Protein 9CDZ (pdb70)

GO terms:
  GO:0005515 protein binding (F, IPI)
  GO:0061630 ubiquitin protein ligase activity (F, IDA)
  GO:0043161 proteasome-mediated ubiquitin-dependent protein catabolic process (P, IDA)
  GO:1901797 negative regulation of signal transduction by p53 class mediator (P, IDA)
  GO:0061630 ubiquitin protein ligase activity (F, TAS)
  GO:0043161 proteasome-mediated ubiquitin-dependent protein catabolic process (P, TAS)
  GO:1901797 negative regulation of signal transduction by p53 class mediator (P, TAS)
  GO:0000209 protein polyubiquitination (P, TAS)
  GO:0006511 ubiquitin-dependent protein catabolic process (P, IGI)
  GO:0051865 protein autoubiquitination (P, IMP)
  GO:0006511 ubiquitin-dependent protein catabolic process (P, IMP)
  GO:0008097 5S rRNA binding (F, IDA)
  GO:0005634 nucleus (C, IDA)
  GO:0005730 nucleolus (C, IDA)
  GO:0005737 cytoplasm (C, IDA)
  GO:0016874 ligase activity (F, IDA)
  GO:0043021 ribonucleoprotein complex binding (F, IDA)
  GO:0016567 protein ubiquitination (P, IDA)
  GO:0006511 ubiquitin-dependent protein catabolic process (P, IDA)
  GO:0006915 apoptotic process (P, IDA)

Secondary structure (DSSP, 8-state):
---HHHHT-EE---HHHHHHHHHTT---SSEEHHHHHHHHHHHHHHHT-B-SSSTTEEE-TTSHHHHHHTSSEEETT-HHHHHHHHHTT--B--/-TTT----SSHHHHH-/---HHHHT-EEEE-HHHHHHHHHTS---S-EEHHHHHHHHHHHHHHTT-B-SSSTTEEE-TTSHHHHHHTSSEEETT-HHHHHHHHHTTEEE--/-TTT----SSHHHHH-

Foldseek 3Di:
DQDPVQQQFKKAFAVLLVVQLVVQPDDDRIDGPNSSVVSVVVSCVVVVQADPVQRQKGADLVHSVCVQQVHRIDGVVPPVSVVVSRVVRIGTDD/DVPPPFDDDDPVSVVD/DQDPVQQAFKKFFADLLVVQLVVQPDPDGIDGPVSSVVSVVVSQVVVVQADPPQRQKGADLPHSVCVQQVHRIDGVVPPVSVVVSRPVGIGGPD/DVVPPADDDDDVSNVD

B-factor: mean 48.5, std 14.46, range [21.37, 137.36]

Nearest PDB structures (foldseek):
  4umn-assembly1_B  TM=9.868E-01  e=1.501E-18  Homo sapiens
  4zgk-assembly1_A  TM=9.489E-01  e=2.474E-18  Homo sapiens
  5hmh-assembly3_A  TM=9.616E-01  e=2.658E-18  Homo sapiens
  8j81-assembly1_A  TM=9.845E-01  e=1.032E-17  Homo sapiens
  5wts-assembly1_B  TM=9.288E-01  e=2.658E-18  Homo sapiens

Radius of gyration: 17.86 Å; Cα contacts (8 Å, |Δi|>4): 347; chains: 4; bounding box: 38×36×48 Å

Organism: Homo sapiens (NCBI:txid9606)

Structure (mmCIF, N/CA/C/O backbone):
data_9CDZ
#
_entry.id   9CDZ
#
_cell.length_a   36.775
_cell.length_b   48.930
_cell.length_c   49.266
_cell.angle_alpha   90.000
_cell.angle_beta   111.643
_cell.angle_gamma   90.000
#
_symmetry.space_group_name_H-M   'P 1 21 1'
#
loop_
_entity.id
_entity.type
_entity.pdbx_description
1 polymer 'E3 ubiquitin-protein ligase Mdm2'
2 polymer Peptide
3 non-polymer 'SODIUM ION'
4 water water
#
loop_
_atom_site.group_PDB
_atom_site.id
_atom_site.type_symbol
_atom_site.label_atom_id
_atom_site.label_alt_id
_atom_site.label_comp_id
_atom_site.label_asym_id
_atom_site.label_entity_id
_atom_site.label_seq_id
_atom_site.pdbx_PDB_ins_code
_atom_site.Cartn_x
_atom_site.Cartn_y
_atom_site.Cartn_z
_atom_site.occupancy
_atom_site.B_iso_or_equiv
_atom_site.auth_seq_id
_atom_site.auth_comp_id
_atom_site.auth_asym_id
_atom_site.auth_atom_id
_atom_site.pdbx_PDB_model_num
ATOM 1 N N . GLN A 1 1 ? 6.27229 16.90504 -17.73655 1.000 57.89335 13 GLN A N 1
ATOM 2 C CA . GLN A 1 1 ? 7.16701 17.84822 -18.38249 1.000 55.77646 13 GLN A CA 1
ATOM 3 C C . GLN A 1 1 ? 6.42540 18.74566 -19.36625 1.000 53.62613 13 GLN A C 1
ATOM 4 O O . GLN A 1 1 ? 7.04248 19.51890 -20.09380 1.000 53.25240 13 GLN A O 1
ATOM 10 N N . ILE A 1 2 ? 5.10471 18.64321 -19.39171 1.000 43.82965 14 ILE A N 1
ATOM 11 C CA . ILE A 1 2 ? 4.32875 19.61209 -20.17319 1.000 44.64908 14 ILE A CA 1
ATOM 12 C C . ILE A 1 2 ? 4.33326 20.94493 -19.43646 1.000 45.17203 14 ILE A C 1
ATOM 13 O O . ILE A 1 2 ? 4.04341 20.97625 -18.22816 1.000 46.32945 14 ILE A O 1
ATOM 18 N N . PRO A 1 3 ? 4.66539 22.05693 -20.09452 1.000 42.46331 15 PRO A N 1
ATOM 19 C CA . PRO A 1 3 ? 4.62388 23.34746 -19.40755 1.000 43.55400 15 PRO A CA 1
ATOM 20 C C . PRO A 1 3 ? 3.22150 23.63760 -18.89970 1.000 45.31509 15 PRO A C 1
ATOM 21 O O . PRO A 1 3 ? 2.22422 23.20557 -19.48318 1.000 44.81768 15 PRO A O 1
ATOM 25 N N . ALA A 1 4 ? 3.16278 24.35567 -17.77715 1.000 56.69393 16 ALA A N 1
ATOM 26 C CA . ALA A 1 4 ? 1.88071 24.69880 -17.17498 1.000 58.91328 16 ALA A CA 1
ATOM 27 C C . ALA A 1 4 ? 0.96333 25.39101 -18.17550 1.000 59.44358 16 ALA A C 1
ATOM 28 O O . ALA A 1 4 ? -0.22131 25.05086 -18.28240 1.000 60.81137 16 ALA A O 1
ATOM 30 N N . SER A 1 5 ? 1.50085 26.34075 -18.94490 1.000 57.68789 17 SER A N 1
ATOM 31 C CA . SER A 1 5 ? 0.68816 27.04007 -19.93521 1.000 57.98910 17 SER A CA 1
ATOM 32 C C . SER A 1 5 ? 0.21386 26.13691 -21.07109 1.000 56.19016 17 SER A C 1
ATOM 33 O O . SER A 1 5 ? -0.50206 26.62811 -21.95004 1.000 57.31942 17 SER A O 1
ATOM 36 N N . GLU A 1 6 ? 0.58877 24.85555 -21.08578 1.000 51.05918 18 GLU A N 1
ATOM 37 C CA . GLU A 1 6 ? 0.13891 23.91369 -22.10350 1.000 50.64958 18 GLU A CA 1
ATOM 38 C C . GLU A 1 6 ? -0.61095 22.71761 -21.53872 1.000 51.39942 18 GLU A C 1
ATOM 39 O O . GLU A 1 6 ? -1.12007 21.90690 -22.32240 1.000 50.44845 18 GLU A O 1
ATOM 45 N N . GLN A 1 7 ? -0.67540 22.56420 -20.21309 1.000 56.71690 19 GLN A N 1
ATOM 46 C CA . GLN A 1 7 ? -1.30985 21.37945 -19.64253 1.000 56.86862 19 GLN A CA 1
ATOM 47 C C . GLN A 1 7 ? -2.81531 21.36842 -19.88482 1.000 56.53525 19 GLN A C 1
ATOM 48 O O . GLN A 1 7 ? -3.41645 20.29049 -19.96759 1.000 56.30570 19 GLN A O 1
ATOM 54 N N . GLU A 1 8 ? -3.43079 22.54079 -20.02151 0.847 53.55579 20 GLU A N 1
ATOM 55 C CA . GLU A 1 8 ? -4.86619 22.65817 -20.24448 0.847 55.97529 20 GLU A CA 1
ATOM 56 C C . GLU A 1 8 ? -5.23554 22.76173 -21.71569 0.847 54.83695 20 GLU A C 1
ATOM 57 O O . GLU A 1 8 ? -6.42720 22.76408 -22.03751 0.847 54.63596 20 GLU A O 1
ATOM 63 N N . THR A 1 9 ? -4.25021 22.84026 -22.60788 1.000 46.71185 21 THR A N 1
ATOM 64 C CA . THR A 1 9 ? -4.52174 22.91771 -24.03785 1.000 46.95114 21 THR A CA 1
ATOM 65 C C . THR A 1 9 ? -5.41593 21.76440 -24.48096 1.000 46.08712 21 THR A C 1
ATOM 66 O O . THR A 1 9 ? -5.16927 20.60647 -24.14296 1.000 44.77819 21 THR A O 1
ATOM 70 N N . LEU A 1 10 ? -6.47531 22.09279 -25.21763 1.000 44.06978 22 LEU A N 1
ATOM 71 C CA . LEU A 1 10 ? -7.39010 21.07576 -25.72321 1.000 43.97058 22 LEU A CA 1
ATOM 72 C C . LEU A 1 10 ? -6.78677 20.34799 -26.91762 1.000 43.47842 22 LEU A C 1
ATOM 73 O O . LEU A 1 10 ? -6.11749 20.94905 -27.76150 1.000 43.86397 22 LEU A O 1
ATOM 78 N N . VAL A 1 11 ? -7.03742 19.04524 -26.99650 1.000 42.17294 23 VAL A N 1
ATOM 79 C CA . VAL A 1 11 ? -6.55836 18.23558 -28.10855 1.000 41.86437 23 VAL A CA 1
ATOM 80 C C . VAL A 1 11 ? -7.66717 17.27993 -28.53013 1.000 41.95032 23 VAL A C 1
ATOM 81 O O . VAL A 1 11 ? -8.50028 16.86741 -27.71784 1.000 42.38128 23 VAL A O 1
ATOM 85 N N . ARG A 1 12 ? -7.65961 16.92084 -29.81420 1.000 50.69854 24 ARG A N 1
ATOM 86 C CA . ARG A 1 12 ? -8.63975 16.01422 -30.40601 1.000 51.50942 24 ARG A CA 1
ATOM 87 C C . ARG A 1 12 ? -7.96819 14.70691 -30.80560 1.000 50.79653 24 ARG A C 1
ATOM 88 O O . ARG A 1 12 ? -7.28472 14.65115 -31.84146 1.000 51.12463 24 ARG A O 1
ATOM 96 N N . PRO A 1 13 ? -8.13707 13.63375 -30.03945 1.000 44.07892 25 PRO A N 1
ATOM 97 C CA . PRO A 1 13 ? -7.49039 12.36626 -30.39229 1.000 43.98085 25 PRO A CA 1
ATOM 98 C C . PRO A 1 13 ? -8.02831 11.78285 -31.68764 1.000 44.51754 25 PRO A C 1
ATOM 99 O O . PRO A 1 13 ? -9.20820 11.92049 -32.02239 1.000 45.48012 25 PRO A O 1
ATOM 103 N N . LYS A 1 14 ? -7.14007 11.12287 -32.41958 1.000 40.51007 26 LYS A N 1
ATOM 104 C CA . LYS A 1 14 ? -7.53105 10.37168 -33.60280 1.000 41.86432 26 LYS A CA 1
ATOM 105 C C . LYS A 1 14 ? -8.16075 9.04105 -33.19515 1.000 41.35125 26 LYS A C 1
ATOM 106 O O . LYS A 1 14 ? -8.07700 8.64148 -32.03467 1.000 39.75939 26 LYS A O 1
ATOM 112 N N . PRO A 1 15 ? -8.84102 8.35050 -34.12707 1.000 43.25282 27 PRO A N 1
ATOM 113 C CA . PRO A 1 15 ? -9.62630 7.15908 -33.73326 1.000 44.16974 27 PRO A CA 1
ATOM 114 C C . PRO A 1 15 ? -8.89849 6.13612 -32.86975 1.000 41.47954 27 PRO A C 1
ATOM 115 O O . PRO A 1 15 ? -9.47185 5.66137 -31.87723 1.000 40.95724 27 PRO A O 1
ATOM 119 N N . LEU A 1 16 ? -7.66553 5.76561 -33.21895 1.000 48.23649 28 LEU A N 1
ATOM 120 C CA . LEU A 1 16 ? -7.02904 4.66006 -32.51477 1.000 47.58398 28 LEU A CA 1
ATOM 121 C C . LEU A 1 16 ? -6.71762 5.03580 -31.07166 1.000 46.15620 28 LEU A C 1
ATOM 122 O O . LEU A 1 16 ? -6.90068 4.22452 -30.15771 1.000 45.31947 28 LEU A O 1
ATOM 127 N N . LEU A 1 17 ? -6.26131 6.26454 -30.84777 1.000 36.95531 29 LEU A N 1
ATOM 128 C CA . LEU A 1 17 ? -6.03425 6.72344 -29.47709 1.000 35.70647 29 LEU A CA 1
ATOM 129 C C . LEU A 1 17 ? -7.35643 6.91253 -28.74219 1.000 36.01621 29 L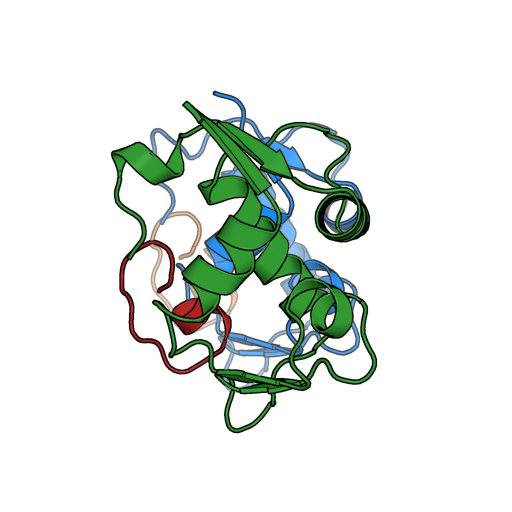EU A C 1
ATOM 130 O O . LEU A 1 17 ? -7.45714 6.62731 -27.54447 1.000 34.91558 29 LEU A O 1
ATOM 135 N N . LEU A 1 18 ? -8.38271 7.39421 -29.45371 1.000 46.38230 30 LEU A N 1
ATOM 136 C CA . LEU A 1 18 ? -9.71350 7.50253 -28.86847 1.000 46.24739 30 LEU A CA 1
ATOM 137 C C . LEU A 1 18 ? -10.21551 6.14963 -28.37536 1.000 46.46587 30 LEU A C 1
ATOM 138 O O . LEU A 1 18 ? -10.84089 6.06713 -27.31282 1.000 45.77033 30 LEU A O 1
ATOM 143 N N . LYS A 1 19 ? -9.96787 5.07753 -29.14033 1.000 43.95522 31 LYS A N 1
ATOM 144 C CA . LYS A 1 19 ? -10.35326 3.74450 -28.68439 1.000 44.25116 31 LYS A CA 1
ATOM 145 C C . LYS A 1 19 ? -9.64685 3.39669 -27.38515 1.000 42.45480 31 LYS A C 1
ATOM 146 O O . LYS A 1 19 ? -10.25587 2.83171 -26.46929 1.000 42.23059 31 LYS A O 1
ATOM 152 N N . LEU A 1 20 ? -8.36108 3.72756 -27.29523 1.000 44.53307 32 LEU A N 1
ATOM 153 C CA . LEU A 1 20 ? -7.57820 3.37888 -26.11593 1.000 43.66949 32 LEU A CA 1
ATOM 154 C C . LEU A 1 20 ? -8.07704 4.13329 -24.88891 1.000 43.04795 32 LEU A C 1
ATOM 155 O O . LEU A 1 20 ? -8.23935 3.55241 -23.80679 1.000 42.13798 32 LEU A O 1
ATOM 160 N N . LEU A 1 21 ? -8.30155 5.43896 -25.03448 1.000 45.71755 33 LEU A N 1
ATOM 161 C CA . LEU A 1 21 ? -8.80042 6.22770 -23.91594 1.000 46.32752 33 LEU A CA 1
ATOM 162 C C . LEU A 1 21 ? -10.13785 5.69129 -23.41728 1.000 46.18884 33 LEU A C 1
ATOM 163 O O . LEU A 1 21 ? -10.37936 5.63570 -22.20622 1.000 46.60608 33 LEU A O 1
ATOM 168 N N . LYS A 1 22 ? -11.01391 5.26935 -24.33408 1.000 55.21698 34 LYS A N 1
ATOM 169 C CA . LYS A 1 22 ? -12.31747 4.76045 -23.91943 1.000 57.22064 34 LYS A CA 1
ATOM 170 C C . LYS A 1 22 ? -12.19517 3.48305 -23.09865 1.000 55.52197 34 LYS A C 1
ATOM 171 O O . LYS A 1 22 ? -12.99455 3.25822 -22.18374 1.000 56.80709 34 LYS A O 1
ATOM 177 N N . SER A 1 23 ? -11.20641 2.63718 -23.40016 1.000 48.00410 35 SER A N 1
ATOM 178 C CA . SER A 1 23 ? -11.10027 1.35005 -22.71909 1.000 48.70928 35 SER A CA 1
ATOM 179 C C . SER A 1 23 ? -10.81453 1.49640 -21.23167 1.000 48.48891 35 SER A C 1
ATOM 180 O O . SER A 1 23 ? -11.06632 0.55512 -20.47234 1.000 49.32257 35 SER A O 1
ATOM 183 N N . VAL A 1 24 ? -10.28612 2.63571 -20.79859 1.000 51.83238 36 VAL A N 1
ATOM 184 C CA . VAL A 1 24 ? -10.06759 2.87930 -19.38164 1.000 52.06942 36 VAL A CA 1
ATOM 185 C C . VAL A 1 24 ? -11.12253 3.82295 -18.80647 1.000 53.71316 36 VAL A C 1
ATOM 186 O O . VAL A 1 24 ? -10.88175 4.47141 -17.79351 1.000 54.48052 36 VAL A O 1
ATOM 190 N N . GLY A 1 25 ? -12.28928 3.90895 -19.43782 1.000 54.13213 37 GLY A N 1
ATOM 191 C CA . GLY A 1 25 ? -13.40904 4.60690 -18.84821 1.000 57.17988 37 GLY A CA 1
ATOM 192 C C . GLY A 1 25 ? -13.58785 6.05079 -19.25948 1.000 56.99301 37 GLY A C 1
ATOM 193 O O . GLY A 1 25 ? -14.50617 6.70312 -18.75176 1.000 58.79984 37 GLY A O 1
ATOM 194 N N . ALA A 1 26 ? -12.74733 6.57883 -20.14602 1.000 64.06021 38 ALA A N 1
ATOM 195 C CA . ALA A 1 26 ? -12.96522 7.92908 -20.64564 1.000 65.36113 38 ALA A CA 1
ATOM 196 C C . ALA A 1 26 ? -14.22652 7.97290 -21.50096 1.000 68.30624 38 ALA A C 1
ATOM 197 O O . ALA A 1 26 ? -14.62014 6.97718 -22.11438 1.000 69.43976 38 ALA A O 1
ATOM 199 N N . GLN A 1 27 ? -14.87673 9.14099 -21.52655 0.905 84.27981 39 GLN A N 1
ATOM 200 C CA . GLN A 1 27 ? -16.11876 9.30182 -22.27419 0.905 88.52042 39 GLN A CA 1
ATOM 201 C C . GLN A 1 27 ? -16.14133 10.56104 -23.13493 0.905 87.63582 39 GLN A C 1
ATOM 202 O O . GLN A 1 27 ? -17.19133 10.89046 -23.69988 0.905 91.81926 39 GLN A O 1
ATOM 208 N N . LYS A 1 28 ? -15.01874 11.25619 -23.27280 1.000 73.59988 40 LYS A N 1
ATOM 209 C CA . LYS A 1 28 ? -14.97000 12.53135 -23.97110 1.000 73.53328 40 LYS A CA 1
ATOM 210 C C . LYS A 1 28 ? -14.43292 12.35959 -25.38855 1.000 71.40802 40 LYS A C 1
ATOM 211 O O . LYS A 1 28 ? -13.68134 11.42439 -25.68212 1.000 69.38688 40 LYS A O 1
ATOM 217 N N . ASP A 1 29 ? -14.84251 13.27601 -26.26950 1.000 62.33088 41 ASP A N 1
ATOM 218 C CA . ASP A 1 29 ? -14.22034 13.44474 -27.57648 1.000 61.80806 41 ASP A CA 1
ATOM 219 C C . ASP A 1 29 ? -13.03570 14.39760 -27.51945 1.000 60.12074 41 ASP A C 1
ATOM 220 O O . ASP A 1 29 ? -12.09206 14.26283 -28.31069 1.000 58.45149 41 ASP A O 1
ATOM 225 N N . THR A 1 30 ? -13.07455 15.34980 -26.59082 1.000 60.12864 42 THR A N 1
ATOM 226 C CA . THR A 1 30 ? -12.03983 16.35774 -26.42028 1.000 60.23676 42 THR A CA 1
ATOM 227 C C . THR A 1 30 ? -11.39390 16.20326 -25.04986 1.000 59.15245 42 THR A C 1
ATOM 228 O O . THR A 1 30 ? -12.07817 15.95946 -24.04942 1.000 59.81970 42 THR A O 1
ATOM 232 N N . TYR A 1 31 ? -10.07235 16.34254 -25.00632 1.000 51.07488 43 TYR A N 1
ATOM 233 C CA . TYR A 1 31 ? -9.32458 16.18016 -23.77424 1.000 50.12140 43 TYR A CA 1
ATOM 234 C C . TYR A 1 31 ? -8.30468 17.29804 -23.65919 1.000 50.02558 43 TYR A C 1
ATOM 235 O O . TYR A 1 31 ? -7.94341 17.94160 -24.64893 1.000 50.34009 43 TYR A O 1
ATOM 244 N N . THR A 1 32 ? -7.84806 17.52137 -22.43251 1.000 44.87210 44 THR A N 1
ATOM 245 C CA . THR A 1 32 ? -6.64138 18.29950 -22.21772 1.000 44.93311 44 THR A CA 1
ATOM 246 C C . THR A 1 32 ? -5.42712 17.38999 -22.35917 1.000 44.27740 44 THR A C 1
ATOM 247 O O . THR A 1 32 ? -5.50363 16.17027 -22.18684 1.000 42.27127 44 THR A O 1
ATOM 251 N N . MET A 1 33 ? -4.29390 18.00557 -22.68439 1.000 45.63035 45 MET A N 1
ATOM 252 C CA . MET A 1 33 ? -3.06633 17.24515 -22.84697 1.000 43.69135 45 MET A CA 1
ATOM 253 C C . MET A 1 33 ? -2.75613 16.43566 -21.59499 1.000 43.65091 45 MET A C 1
ATOM 254 O O . MET A 1 33 ? -2.29122 15.29194 -21.67687 1.000 42.49903 45 MET A O 1
ATOM 259 N N . LYS A 1 34 ? -3.04998 17.00031 -20.42517 1.000 41.31809 46 LYS A N 1
ATOM 260 C CA . LYS A 1 34 ? -2.76575 16.31398 -19.16765 1.000 42.04910 46 LYS A CA 1
ATOM 261 C C . LYS A 1 34 ? -3.66679 15.09490 -18.98218 1.000 39.97067 46 LYS A C 1
ATOM 262 O O . LYS A 1 34 ? -3.22681 14.05412 -18.47748 1.000 38.69707 46 LYS A O 1
ATOM 268 N N . GLU A 1 35 ? -4.93451 15.20867 -19.38244 1.000 44.68501 47 GLU A N 1
ATOM 269 C CA . GLU A 1 35 ? -5.83666 14.06979 -19.28329 1.000 44.36346 47 GLU A CA 1
ATOM 270 C C . GLU A 1 35 ? -5.40409 12.93827 -20.20799 1.000 42.00927 47 GLU A C 1
ATOM 271 O O . GLU A 1 35 ? -5.43735 11.76629 -19.81842 1.000 41.12046 47 GLU A O 1
ATOM 277 N N . VAL A 1 36 ? -4.98433 13.26836 -21.43400 1.000 32.59714 48 VAL A N 1
ATOM 278 C CA . VAL A 1 36 ? -4.49567 12.23292 -22.34643 1.000 31.67717 48 VAL A CA 1
ATOM 279 C C . VAL A 1 36 ? -3.34201 11.46434 -21.71132 1.000 29.94793 48 VAL A C 1
ATOM 280 O O . VAL A 1 36 ? -3.28703 10.23052 -21.76790 1.000 28.56283 48 VAL A O 1
ATOM 284 N N . LEU A 1 37 ? -2.43490 12.18068 -21.05194 1.000 33.53382 49 LEU A N 1
ATOM 285 C CA . LEU A 1 37 ? -1.29436 11.52056 -20.44602 1.000 32.23604 49 LEU A CA 1
ATOM 286 C C . LEU A 1 37 ? -1.71596 10.64120 -19.28237 1.000 30.78620 49 LEU A C 1
ATOM 287 O O . LEU A 1 37 ? -1.21227 9.52027 -19.14278 1.000 30.11833 49 LEU A O 1
ATOM 292 N N . PHE A 1 38 ? -2.63243 11.11669 -18.43643 1.000 39.03960 50 PHE A N 1
ATOM 293 C CA . PHE A 1 38 ? -3.05061 10.29448 -17.30656 1.000 39.16169 50 PHE A CA 1
ATOM 294 C C . PHE A 1 38 ? -3.68561 8.99126 -17.77274 1.000 38.04769 50 PHE A C 1
ATOM 295 O O . PHE A 1 38 ? -3.34467 7.91101 -17.27726 1.000 37.77526 50 PHE A O 1
ATOM 303 N N . TYR A 1 39 ? -4.63346 9.07870 -18.71146 1.000 38.21746 51 TYR A N 1
ATOM 304 C CA . TYR A 1 39 ? -5.35236 7.88925 -19.15486 1.000 38.02327 51 TYR A CA 1
ATOM 305 C C . TYR A 1 39 ? -4.42376 6.89570 -19.84114 1.000 36.81294 51 TYR A C 1
ATOM 306 O O . TYR A 1 39 ? -4.60796 5.68190 -19.70808 1.000 36.69632 51 TYR A O 1
ATOM 315 N N . LEU A 1 40 ? -3.44727 7.38880 -20.60876 1.000 30.85326 52 LEU A N 1
ATOM 316 C CA . LEU A 1 40 ? -2.43762 6.50215 -21.17710 1.000 30.56815 52 LEU A CA 1
ATOM 317 C C . LEU A 1 40 ? -1.68579 5.76412 -20.07392 1.000 29.51002 52 LEU A C 1
ATOM 318 O O . LEU A 1 40 ? -1.46421 4.55207 -20.16199 1.000 29.53886 52 LEU A O 1
ATOM 323 N N . GLY A 1 41 ? -1.31939 6.48129 -19.01346 1.000 31.98738 53 GLY A N 1
ATOM 324 C CA . GLY A 1 41 ? -0.66560 5.83961 -17.88356 1.000 31.89372 53 GLY A CA 1
ATOM 325 C C . GLY A 1 41 ? -1.54668 4.81551 -17.19399 1.000 33.27066 53 GLY A C 1
ATOM 326 O O . GLY A 1 41 ? -1.07888 3.73898 -16.81951 1.000 32.21988 53 GLY A O 1
ATOM 327 N N . GLN A 1 42 ? -2.83873 5.13091 -17.01852 1.000 40.62638 54 GLN A N 1
ATOM 328 C CA . GLN A 1 42 ? -3.73019 4.16345 -16.38684 1.000 42.35392 54 GLN A CA 1
ATOM 329 C C . GLN A 1 42 ? -3.92954 2.93791 -17.27729 1.000 41.71097 54 GLN A C 1
ATOM 330 O O . GLN A 1 42 ? -4.01594 1.81552 -16.77601 1.000 41.54648 54 GLN A O 1
ATOM 336 N N . TYR A 1 43 ? -3.96654 3.12515 -18.60215 1.000 35.83641 55 TYR A N 1
ATOM 337 C CA . TYR A 1 43 ? -4.07782 1.98461 -19.51046 1.000 36.33423 55 TYR A CA 1
ATOM 338 C C . TYR A 1 43 ? -2.87087 1.06027 -19.36425 1.000 35.82434 55 TYR A C 1
ATOM 339 O O . TYR A 1 43 ? -3.01470 -0.16867 -19.26047 1.000 35.78721 55 TYR A O 1
ATOM 348 N N . ILE A 1 44 ? -1.66942 1.63850 -19.33759 1.000 29.22818 56 ILE A N 1
ATOM 349 C CA . ILE A 1 44 ? -0.46988 0.83617 -19.12806 1.000 29.00965 56 ILE A CA 1
ATOM 350 C C . ILE A 1 44 ? -0.53421 0.14472 -17.76956 1.000 29.06241 56 ILE A C 1
ATOM 351 O O . ILE A 1 44 ? -0.26523 -1.05691 -17.65468 1.000 29.87958 56 ILE A O 1
ATOM 356 N N . MET A 1 45 ? -0.95648 0.87301 -16.73388 1.000 48.21159 57 MET A N 1
ATOM 357 C CA . MET A 1 45 ? -1.00184 0.28232 -15.40139 1.000 49.41969 57 MET A CA 1
ATOM 358 C C . MET A 1 45 ? -2.08709 -0.77751 -15.29317 1.000 51.23980 57 MET A C 1
ATOM 359 O O . MET A 1 45 ? -1.87823 -1.81595 -14.65898 1.000 51.24817 57 MET A O 1
ATOM 364 N N . THR A 1 46 ? -3.25314 -0.54549 -15.89962 1.000 40.61142 58 THR A N 1
ATOM 365 C CA . THR A 1 46 ? -4.31514 -1.53338 -15.76783 1.000 41.54082 58 THR A CA 1
ATOM 366 C C . THR A 1 46 ? -4.00454 -2.80009 -16.56357 1.000 40.95831 58 THR A C 1
ATOM 367 O O . THR A 1 46 ? -4.37467 -3.89963 -16.13965 1.000 41.84559 58 THR A O 1
ATOM 371 N N . LYS A 1 47 ? -3.30495 -2.68018 -17.69177 1.000 38.82794 59 LYS A N 1
ATOM 372 C CA . LYS A 1 47 ? -2.92069 -3.84751 -18.48043 1.000 39.02860 59 LYS A CA 1
ATOM 373 C C . LYS A 1 47 ? -1.59179 -4.46085 -18.04905 1.000 40.08282 59 LYS A C 1
ATOM 374 O O . LYS A 1 47 ? -1.22471 -5.52598 -18.56247 1.000 40.35795 59 LYS A O 1
ATOM 380 N N . ARG A 1 48 ? -0.87133 -3.82259 -17.12520 1.000 52.10892 60 ARG A N 1
ATOM 381 C CA . ARG A 1 48 ? 0.38361 -4.35688 -16.59279 1.000 53.25884 60 ARG A CA 1
ATOM 382 C C . ARG A 1 48 ? 1.41575 -4.55540 -17.70234 1.000 52.64574 60 ARG A C 1
ATOM 383 O O . ARG A 1 48 ? 2.07592 -5.59289 -17.78950 1.000 53.87342 60 ARG A O 1
ATOM 391 N N . LEU A 1 49 ? 1.54891 -3.54412 -18.56594 1.000 34.92825 61 LEU A N 1
ATOM 392 C CA . LEU A 1 49 ? 2.46101 -3.65964 -19.69406 1.000 35.27722 61 LEU A CA 1
ATOM 393 C C . LEU A 1 49 ? 3.90216 -3.32938 -19.33577 1.000 35.30845 61 LEU A C 1
ATOM 394 O O . LEU A 1 49 ? 4.78900 -3.59094 -20.15062 1.000 37.62224 61 LEU A O 1
ATOM 399 N N . TYR A 1 50 ? 4.16429 -2.75376 -18.16328 1.000 36.53452 62 TYR A N 1
ATOM 400 C CA . TYR A 1 50 ? 5.52327 -2.37795 -17.80277 1.000 36.64933 62 TYR A CA 1
ATOM 401 C C . TYR A 1 50 ? 6.23988 -3.56638 -17.16844 1.000 38.18836 62 TYR A C 1
ATOM 402 O O . TYR A 1 50 ? 5.61152 -4.46021 -16.59491 1.000 38.03814 62 TYR A O 1
ATOM 411 N N . ASP A 1 51 ? 7.56628 -3.57947 -17.30527 1.000 36.65589 63 ASP A N 1
ATOM 412 C CA . ASP A 1 51 ? 8.37929 -4.66233 -16.75981 1.000 38.11139 63 ASP A CA 1
ATOM 413 C C . ASP A 1 51 ? 8.46785 -4.51858 -15.24427 1.000 38.06995 63 ASP A C 1
ATOM 414 O O . ASP A 1 51 ? 8.71382 -3.42533 -14.72837 1.000 38.84569 63 ASP A O 1
ATOM 419 N N . ALA A 1 52 ? 8.25470 -5.62712 -14.53319 1.000 41.18966 64 ALA A N 1
ATOM 420 C CA . ALA A 1 52 ? 8.16573 -5.58175 -13.07579 1.000 42.38359 64 ALA A CA 1
ATOM 421 C C . ALA A 1 52 ? 9.50317 -5.23205 -12.43040 1.000 42.08534 64 ALA A C 1
ATOM 422 O O . ALA A 1 52 ? 9.53051 -4.54584 -11.40468 1.000 42.53591 64 ALA A O 1
ATOM 424 N N . ALA A 1 53 ? 10.61542 -5.66851 -13.02016 1.000 39.98393 65 ALA A N 1
ATOM 425 C CA . ALA A 1 53 ? 11.92460 -5.37010 -12.44129 1.000 41.14742 65 ALA A CA 1
ATOM 426 C C . ALA A 1 53 ? 12.43049 -4.00463 -12.88440 1.000 40.63779 65 ALA A C 1
ATOM 427 O O . ALA A 1 53 ? 12.89166 -3.20528 -12.06498 1.000 40.70276 65 ALA A O 1
ATOM 429 N N . GLN A 1 54 ? 12.31812 -3.70758 -14.17406 1.000 39.03830 66 GLN A N 1
ATOM 430 C CA . GLN A 1 54 ? 12.79049 -2.45785 -14.75014 1.000 38.77873 66 GLN A CA 1
ATOM 431 C C . GLN A 1 54 ? 11.54837 -1.72246 -15.25065 1.000 37.92893 66 GLN A C 1
ATOM 432 O O . GLN A 1 54 ? 11.14156 -1.88123 -16.40217 1.000 37.04662 66 GLN A O 1
ATOM 438 N N . GLN A 1 55 ? 10.94414 -0.92049 -14.37134 1.000 38.70524 67 GLN A N 1
ATOM 439 C CA . GLN A 1 55 ? 9.59045 -0.42671 -14.59202 1.000 38.20868 67 GLN A CA 1
ATOM 440 C C . GLN A 1 55 ? 9.51841 0.74013 -15.56655 1.000 36.29547 67 GLN A C 1
ATOM 441 O O . GLN A 1 55 ? 8.41481 1.23754 -15.81451 1.000 35.27063 67 GLN A O 1
ATOM 447 N N . HIS A 1 56 ? 10.64596 1.18337 -16.12036 1.000 30.83626 68 HIS A N 1
ATOM 448 C CA . HIS A 1 56 ? 10.59736 2.15077 -17.21158 1.000 30.42077 68 HIS A CA 1
ATOM 449 C C . HIS A 1 56 ? 10.39319 1.48581 -18.56569 1.000 31.36167 68 HIS A C 1
ATOM 450 O O . HIS A 1 56 ? 10.07592 2.17914 -19.53427 1.000 31.08154 68 HIS A O 1
ATOM 457 N N . ILE A 1 57 ? 10.54974 0.17327 -18.65511 1.000 30.82759 69 ILE A N 1
ATOM 458 C CA . ILE 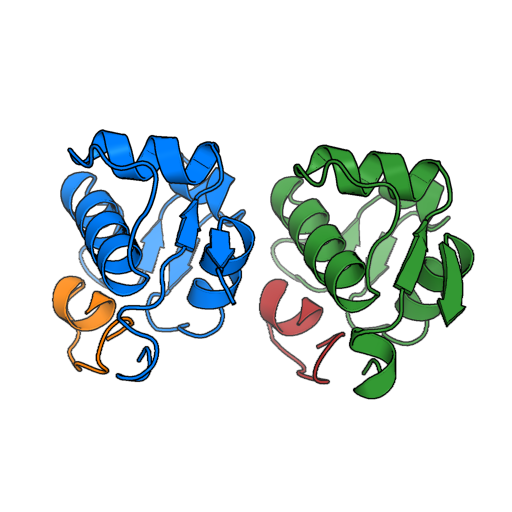A 1 57 ? 10.35092 -0.55440 -19.90460 1.000 32.18434 69 ILE A CA 1
ATOM 459 C C . ILE A 1 57 ? 8.87830 -0.92807 -20.03458 1.000 30.28571 69 ILE A C 1
ATOM 460 O O . ILE A 1 57 ? 8.30821 -1.53640 -19.12618 1.000 29.94733 69 ILE A O 1
ATOM 465 N N . VAL A 1 58 ? 8.25927 -0.57045 -21.16707 1.000 27.14466 70 VAL A N 1
ATOM 466 C CA . VAL A 1 58 ? 6.87350 -0.92753 -21.47261 1.000 26.52146 70 VAL A CA 1
ATOM 467 C C . VAL A 1 58 ? 6.89207 -1.82423 -22.70242 1.000 26.84633 70 VAL A C 1
ATOM 468 O O . VAL A 1 58 ? 7.47758 -1.45286 -23.72257 1.000 28.48929 70 VAL A O 1
ATOM 472 N N . TYR A 1 59 ? 6.29544 -3.01113 -22.58726 1.000 34.89721 71 TYR A N 1
ATOM 473 C CA . TYR A 1 59 ? 6.18642 -3.95579 -23.69004 1.000 36.26062 71 TYR A CA 1
ATOM 474 C C . TYR A 1 59 ? 4.80645 -3.80402 -24.30396 1.000 36.21759 71 TYR A C 1
ATOM 475 O O . TYR A 1 59 ? 3.79760 -3.86257 -23.59211 1.000 35.97809 71 TYR A O 1
ATOM 484 N N . CYS A 1 60 ? 4.75686 -3.62216 -25.61985 1.000 35.82927 72 CYS A N 1
ATOM 485 C CA . CYS A 1 60 ? 3.44633 -3.42030 -26.22848 1.000 36.01833 72 CYS A CA 1
ATOM 486 C C . CYS A 1 60 ? 3.32714 -4.02948 -27.62296 1.000 37.43328 72 CYS A C 1
ATOM 487 O O . CYS A 1 60 ? 2.44948 -3.61186 -28.38780 1.000 38.59731 72 CYS A O 1
ATOM 490 N N . SER A 1 61 ? 4.14607 -5.02484 -27.96600 1.000 51.00614 73 SER A N 1
ATOM 491 C CA . SER A 1 61 ? 4.08953 -5.58335 -29.31353 1.000 52.40201 73 SER A CA 1
ATOM 492 C C . SER A 1 61 ? 2.80938 -6.37744 -29.54548 1.000 53.89963 73 SER A C 1
ATOM 493 O O . SER A 1 61 ? 2.31791 -6.44217 -30.68141 1.000 54.80092 73 SER A O 1
ATOM 496 N N . ASN A 1 62 ? 2.25678 -6.98075 -28.49593 0.862 73.50503 74 ASN A N 1
ATOM 497 C CA . ASN A 1 62 ? 1.00942 -7.72579 -28.58673 0.862 74.39885 74 ASN A CA 1
ATOM 498 C C . ASN A 1 62 ? -0.21456 -6.87004 -28.30415 0.862 73.02049 74 ASN A C 1
ATOM 499 O O . ASN A 1 62 ? -1.29957 -7.42144 -28.09430 0.862 71.66330 74 ASN A O 1
ATOM 504 N N . ASP A 1 63 ? -0.07630 -5.54620 -28.28969 1.000 48.92114 75 ASP A N 1
ATOM 505 C CA . ASP A 1 63 ? -1.10951 -4.69309 -27.72545 1.000 45.86675 75 ASP A CA 1
ATOM 506 C C . ASP A 1 63 ? -1.46840 -3.55470 -28.66932 1.000 46.22763 75 ASP A C 1
ATOM 507 O O . ASP A 1 63 ? -0.69154 -3.16098 -29.54366 1.000 47.26725 75 ASP A O 1
ATOM 512 N N . LEU A 1 64 ? -2.67739 -3.02669 -28.45733 1.000 44.40021 76 LEU A N 1
ATOM 513 C CA . LEU A 1 64 ? -3.16134 -1.87029 -29.20494 1.000 45.31766 76 LEU A CA 1
ATOM 514 C C . LEU A 1 64 ? -2.20757 -0.68472 -29.09808 1.000 44.37541 76 LEU A C 1
ATOM 515 O O . LEU A 1 64 ? -2.10341 0.12812 -30.02098 1.000 44.65204 76 LEU A O 1
ATOM 520 N N . LEU A 1 65 ? -1.50642 -0.55984 -27.97784 1.000 28.81966 77 LEU A N 1
ATOM 521 C CA . LEU A 1 65 ? -0.59632 0.56202 -27.82327 1.000 28.73335 77 LEU A CA 1
ATOM 522 C C . LEU A 1 65 ? 0.56904 0.50040 -28.80998 1.000 28.94203 77 LEU A C 1
ATOM 523 O O . LEU A 1 65 ? 1.08007 1.54137 -29.23821 1.000 29.64679 77 LEU A O 1
ATOM 528 N N . GLY A 1 66 ? 1.04584 -0.70336 -29.12570 1.000 35.61292 78 GLY A N 1
ATOM 529 C CA . GLY A 1 66 ? 2.18323 -0.81885 -30.01711 1.000 36.50911 78 GLY A CA 1
ATOM 530 C C . GLY A 1 66 ? 1.83711 -0.49904 -31.45721 1.000 38.48111 78 GLY A C 1
ATOM 531 O O . GLY A 1 66 ? 2.68963 -0.01823 -32.20923 1.000 39.48361 78 GLY A O 1
ATOM 532 N N . ASP A 1 67 ? 0.59451 -0.76587 -31.86643 1.000 60.49203 79 ASP A N 1
ATOM 533 C CA . ASP A 1 67 ? 0.16975 -0.34001 -33.19584 1.000 61.18156 79 ASP A CA 1
ATOM 534 C C . ASP A 1 67 ? -0.05328 1.16406 -33.23436 1.000 61.42995 79 ASP A C 1
ATOM 535 O O . ASP A 1 67 ? 0.28282 1.82366 -34.22531 1.000 64.29984 79 ASP A O 1
ATOM 540 N N . LEU A 1 68 ? -0.63015 1.71594 -32.16641 1.000 44.93264 80 LEU A N 1
ATOM 541 C CA . LEU A 1 68 ? -0.78653 3.16150 -32.04749 1.000 45.71956 80 LEU A CA 1
ATOM 542 C C . LEU A 1 68 ? 0.56410 3.87003 -32.09909 1.000 45.32963 80 LEU A C 1
ATOM 543 O O . LEU A 1 68 ? 0.76464 4.79117 -32.90102 1.000 44.89744 80 LEU A O 1
ATOM 548 N N . PHE A 1 69 ? 1.50750 3.45233 -31.24221 1.000 39.37775 81 PHE A N 1
ATOM 549 C CA . PHE A 1 69 ? 2.82345 4.08555 -31.18991 1.000 38.32806 81 PHE A CA 1
ATOM 550 C C . PHE A 1 69 ? 3.76908 3.60926 -32.28866 1.000 38.43814 81 PHE A C 1
ATOM 551 O O . PHE A 1 69 ? 4.76070 4.29095 -32.57125 1.000 39.25452 81 PHE A O 1
ATOM 559 N N . GLY A 1 70 ? 3.52343 2.44077 -32.87166 1.000 35.49595 82 GLY A N 1
ATOM 560 C CA . GLY A 1 70 ? 4.37124 1.94748 -33.93852 1.000 37.02480 82 GLY A CA 1
ATOM 561 C C . GLY A 1 70 ? 5.69525 1.37884 -33.48614 1.000 36.84336 82 GLY A C 1
ATOM 562 O O . GLY A 1 70 ? 6.64061 1.34687 -34.27120 1.000 38.82288 82 GLY A O 1
ATOM 563 N N . VAL A 1 71 ? 5.80544 0.96084 -32.22891 1.000 35.89206 83 VAL A N 1
ATOM 564 C CA . VAL A 1 71 ? 7.01993 0.31393 -31.73178 1.000 36.89711 83 VAL A CA 1
ATOM 565 C C . VAL A 1 71 ? 6.61789 -0.95324 -30.99488 1.000 36.90391 83 VAL A C 1
ATOM 566 O O . VAL A 1 71 ? 5.47834 -1.07940 -30.51563 1.000 36.22247 83 VAL A O 1
ATOM 570 N N . PRO A 1 72 ? 7.52728 -1.92772 -30.90422 1.000 39.40938 84 PRO A N 1
ATOM 571 C CA . PRO A 1 72 ? 7.23468 -3.12145 -30.10002 1.000 39.12881 84 PRO A CA 1
ATOM 572 C C . PRO A 1 72 ? 7.36567 -2.86571 -28.61678 1.000 37.90660 84 PRO A C 1
ATOM 573 O O . PRO A 1 72 ? 6.81177 -3.63622 -27.82252 1.000 38.39073 84 PRO A O 1
ATOM 577 N N . SER A 1 73 ? 8.05127 -1.79607 -28.23422 1.000 30.24436 85 SER A N 1
ATOM 578 C CA . SER A 1 73 ? 8.31208 -1.46403 -26.83533 1.000 29.86043 85 SER A CA 1
ATOM 579 C C . SER A 1 73 ? 8.97208 -0.09606 -26.77493 1.000 29.01284 85 SER A C 1
ATOM 580 O O . SER A 1 73 ? 9.50042 0.39534 -27.77373 1.000 29.24953 85 SER A O 1
ATOM 583 N N . PHE A 1 74 ? 9.00002 0.48356 -25.57676 1.000 25.60718 86 PHE A N 1
ATOM 584 C CA . PHE A 1 74 ? 9.63492 1.78240 -25.39880 1.000 24.75431 86 PHE A CA 1
ATOM 585 C C . PHE A 1 74 ? 9.99442 1.96985 -23.93010 1.000 24.30156 86 PHE A C 1
ATOM 586 O O . PHE A 1 74 ? 9.59418 1.19084 -23.06192 1.000 25.64589 86 PHE A O 1
ATOM 594 N N . SER A 1 75 ? 10.77514 3.01055 -23.66903 1.000 32.03394 87 SER A N 1
ATOM 595 C CA . SER A 1 75 ? 11.23537 3.32649 -22.32393 1.000 31.32905 87 SER A CA 1
ATOM 596 C C . SER A 1 75 ? 10.63577 4.65943 -21.89759 1.000 29.25002 87 SER A C 1
ATOM 597 O O . SER A 1 75 ? 10.76427 5.65723 -22.61447 1.000 27.98109 87 SER A O 1
ATOM 600 N N . VAL A 1 76 ? 9.99310 4.67731 -20.72515 1.000 31.77886 88 VAL A N 1
ATOM 601 C CA . VAL A 1 76 ? 9.38061 5.90690 -20.22671 1.000 29.84131 88 VAL A CA 1
ATOM 602 C C . VAL A 1 76 ? 10.41731 7.00613 -20.01506 1.000 30.97655 88 VAL A C 1
ATOM 603 O O . VAL A 1 76 ? 10.07249 8.19214 -20.02353 1.000 30.50635 88 VAL A O 1
ATOM 607 N N . LYS A 1 77 ? 11.69307 6.64828 -19.85614 1.000 37.07320 89 LYS A N 1
ATOM 608 C CA . LYS A 1 77 ? 12.73536 7.66529 -19.75989 1.000 37.55143 89 LYS A CA 1
ATOM 609 C C . LYS A 1 77 ? 12.85855 8.51528 -21.02348 1.000 36.04378 89 LYS A C 1
ATOM 610 O O . LYS A 1 77 ? 13.40385 9.61851 -20.96039 1.000 36.49924 89 LYS A O 1
ATOM 616 N N . GLU A 1 78 ? 12.38824 8.02965 -22.17061 0.835 38.61609 90 GLU A N 1
ATOM 617 C CA . GLU A 1 78 ? 12.55396 8.75146 -23.43578 0.835 38.65365 90 GLU A CA 1
ATOM 618 C C . GLU A 1 78 ? 11.33100 9.63921 -23.67669 0.835 37.61294 90 GLU A C 1
ATOM 619 O O . GLU A 1 78 ? 10.43913 9.33657 -24.47538 0.835 37.08099 90 GLU A O 1
ATOM 625 N N . HIS A 1 79 ? 11.31558 10.77825 -22.97674 1.000 37.59275 91 HIS A N 1
ATOM 626 C CA . HIS A 1 79 ? 10.15020 11.66668 -22.98894 1.000 37.47035 91 HIS A CA 1
ATOM 627 C C . HIS A 1 79 ? 9.87025 12.22601 -24.38171 1.000 38.47222 91 HIS A C 1
ATOM 628 O O . HIS A 1 79 ? 8.73725 12.15774 -24.87018 1.000 37.92733 91 HIS A O 1
ATOM 635 N N . ARG A 1 80 ? 10.88231 12.81750 -25.02019 1.000 45.63800 92 ARG A N 1
ATOM 636 C CA A ARG A 1 80 ? 10.65560 13.44073 -26.31984 0.403 47.01216 92 ARG A CA 1
ATOM 637 C CA B ARG A 1 80 ? 10.67986 13.43548 -26.32884 0.597 46.93750 92 ARG A CA 1
ATOM 638 C C . ARG A 1 80 ? 10.16881 12.43087 -27.35289 0.675 46.80697 92 ARG A C 1
ATOM 639 O O . ARG A 1 80 ? 9.38999 12.78787 -28.24480 1.000 47.76033 92 ARG A O 1
ATOM 654 N N . LYS A 1 81 ? 10.60243 11.17452 -27.24621 1.000 38.51407 93 LYS A N 1
ATOM 655 C CA . LYS A 1 81 ? 10.08956 10.13135 -28.12486 1.000 39.74824 93 LYS A CA 1
ATOM 656 C C . LYS A 1 81 ? 8.61223 9.87107 -27.85680 1.000 38.94672 93 LYS A C 1
ATOM 657 O O . LYS A 1 81 ? 7.81246 9.73844 -28.79087 1.000 40.38463 93 LYS A O 1
ATOM 663 N N . ILE A 1 82 ? 8.22377 9.81594 -26.58685 1.000 29.03882 94 ILE A N 1
ATOM 664 C CA . ILE A 1 82 ? 6.83184 9.50590 -26.26751 1.000 29.09811 94 ILE A CA 1
ATOM 665 C C . ILE A 1 82 ? 5.90963 10.63799 -26.71136 1.000 30.08123 94 ILE A C 1
ATOM 666 O O . ILE A 1 82 ? 4.80854 10.39238 -27.23214 1.000 31.17096 94 ILE A O 1
ATOM 671 N N . TYR A 1 83 ? 6.34754 11.89227 -26.53273 1.000 36.20792 95 TYR A N 1
ATOM 672 C CA . TYR A 1 83 ? 5.53807 13.03512 -26.95575 1.000 37.28254 95 TYR A CA 1
ATOM 673 C C . TYR A 1 83 ? 5.31903 13.02414 -28.45777 1.000 40.26980 95 TYR A C 1
ATOM 674 O O . TYR A 1 83 ? 4.22182 13.33112 -28.93472 1.000 41.31296 95 TYR A O 1
ATOM 683 N N . THR A 1 84 ? 6.36668 12.71222 -29.22106 1.000 40.64921 96 THR A N 1
ATOM 684 C CA . THR A 1 84 ? 6.20790 12.60878 -30.66584 1.000 42.95713 96 THR A CA 1
ATOM 685 C C . THR A 1 84 ? 5.21965 11.50558 -31.02487 1.000 43.90061 96 THR A C 1
ATOM 686 O O . THR A 1 84 ? 4.40399 11.66333 -31.94341 1.000 46.05044 96 THR A O 1
ATOM 690 N N . MET A 1 85 ? 5.26761 10.38411 -30.30329 1.000 46.56777 97 MET A N 1
ATOM 691 C CA . MET A 1 85 ? 4.33037 9.30051 -30.57792 1.000 48.78640 97 MET A CA 1
ATOM 692 C C . MET A 1 85 ? 2.90671 9.70251 -30.22219 1.000 49.70244 97 MET A C 1
ATOM 693 O O . MET A 1 85 ? 1.95535 9.30457 -30.90343 1.000 52.08377 97 MET A O 1
ATOM 698 N N . ILE A 1 86 ? 2.73879 10.50961 -29.17649 1.000 35.10079 98 ILE A N 1
ATOM 699 C CA . ILE A 1 86 ? 1.40092 10.96259 -28.80480 1.000 36.16105 98 ILE A CA 1
ATOM 700 C C . ILE A 1 86 ? 0.91244 12.04337 -29.76222 1.000 38.60863 98 ILE A C 1
ATOM 701 O O . ILE A 1 86 ? -0.22852 11.99666 -30.23997 1.000 38.90212 98 ILE A O 1
ATOM 706 N N . TYR A 1 87 ? 1.76490 13.03018 -30.06461 1.000 48.02673 99 TYR A N 1
ATOM 707 C CA . TYR A 1 87 ? 1.34610 14.11736 -30.94841 1.000 49.65769 99 TYR A CA 1
ATOM 708 C C . TYR A 1 87 ? 0.98598 13.60544 -32.34259 1.000 51.26681 99 TYR A C 1
ATOM 709 O O . TYR A 1 87 ? 0.18086 14.23067 -33.04518 1.000 51.98840 99 TYR A O 1
ATOM 718 N N . ARG A 1 88 ? 1.55407 12.46539 -32.75310 1.000 58.44690 100 ARG A N 1
ATOM 719 C CA . ARG A 1 88 ? 1.17483 11.84018 -34.01794 1.000 61.34251 100 ARG A CA 1
ATOM 720 C C . ARG A 1 88 ? -0.26451 11.34544 -34.01121 1.000 61.59207 100 ARG A C 1
ATOM 721 O O . ARG A 1 88 ? -0.85507 11.17085 -35.08157 1.000 62.45514 100 ARG A O 1
ATOM 729 N N . ASN A 1 89 ? -0.82472 11.07716 -32.83406 1.000 51.11667 101 ASN A N 1
ATOM 730 C CA . ASN A 1 89 ? -2.17114 10.54174 -32.70208 1.000 50.03565 101 ASN A CA 1
ATOM 731 C C . ASN A 1 89 ? -3.14766 11.58345 -32.17451 1.000 50.60759 101 ASN A C 1
ATOM 732 O O . ASN A 1 89 ? -4.26033 11.23476 -31.75878 1.000 50.41867 101 ASN A O 1
ATOM 737 N N . LEU A 1 90 ? -2.75783 12.85348 -32.19683 1.000 45.75521 102 LEU A N 1
ATOM 738 C CA . LEU A 1 90 ? -3.54483 13.94101 -31.64433 1.000 46.61958 102 LEU A CA 1
ATOM 739 C C . LEU A 1 90 ? -3.72298 15.02643 -32.69278 1.000 47.37907 102 LEU A C 1
ATOM 740 O O . LEU A 1 90 ? -3.00833 15.07574 -33.69658 1.000 49.27991 102 LEU A O 1
ATOM 745 N N . VAL A 1 91 ? -4.69646 15.89639 -32.44158 1.000 53.68534 103 VAL A N 1
ATOM 746 C CA . VAL A 1 91 ? -4.84413 17.16013 -33.15347 1.000 55.15009 103 VAL A CA 1
ATOM 747 C C . VAL A 1 91 ? -4.92751 18.24852 -32.09139 1.000 54.00570 103 VAL A C 1
ATOM 748 O O . VAL A 1 91 ? -5.90256 18.30868 -31.33063 1.000 53.63816 103 VAL A O 1
ATOM 752 N N . VAL A 1 92 ? -3.89210 19.08378 -32.01432 1.000 50.35032 104 VAL A N 1
ATOM 753 C CA . VAL A 1 92 ? -3.82558 20.15013 -31.02055 1.000 50.05640 104 VAL A CA 1
ATOM 754 C C . VAL A 1 92 ? -4.57511 21.37054 -31.53348 1.000 50.93359 104 VAL A C 1
ATOM 755 O O . VAL A 1 92 ? -4.41176 21.77676 -32.68999 1.000 52.05219 104 VAL A O 1
ATOM 759 N N . VAL A 1 93 ? -5.39864 21.96817 -30.67032 1.000 64.75380 105 VAL A N 1
ATOM 760 C CA . VAL A 1 93 ? -6.10568 23.19647 -31.01736 1.000 66.37390 105 VAL A CA 1
ATOM 761 C C . VAL A 1 93 ? -5.18269 24.38408 -30.78531 1.000 67.75194 105 VAL A C 1
ATOM 762 O O . VAL A 1 93 ? -4.44616 24.43612 -29.79295 1.000 66.49494 105 VAL A O 1
ATOM 766 N N . ASN A 1 94 ? -5.21610 25.34298 -31.70525 1.000 73.07977 106 ASN A N 1
ATOM 767 C CA . ASN A 1 94 ? -4.34047 26.50627 -31.62686 1.000 74.75403 106 ASN A CA 1
ATOM 768 C C . ASN A 1 94 ? -5.06892 27.70326 -31.03470 1.000 77.16030 106 ASN A C 1
ATOM 769 O O . ASN A 1 94 ? -6.03536 28.19815 -31.61322 1.000 80.77189 106 ASN A O 1
ATOM 774 N N . GLY B 2 1 ? 6.23557 11.88062 -14.52019 1.000 50.16620 1 GLY B N 1
ATOM 775 C CA . GLY B 2 1 ? 7.32773 12.69434 -15.01958 1.000 45.43803 1 GLY B CA 1
ATOM 776 C C . GLY B 2 1 ? 7.02198 13.30533 -16.37705 1.000 37.28984 1 GLY B C 1
ATOM 777 O O . GLY B 2 1 ? 7.39435 14.44928 -16.65268 1.000 34.62036 1 GLY B O 1
ATOM 778 N N . LEU B 2 2 ? 6.35051 12.52770 -17.22735 1.000 46.72156 2 LEU B N 1
ATOM 779 C CA . LEU B 2 2 ? 5.88729 13.03314 -18.51411 1.000 38.28429 2 LEU B CA 1
ATOM 780 C C . LEU B 2 2 ? 4.90043 14.17777 -18.36403 1.000 38.41169 2 LEU B C 1
ATOM 781 O O . LEU B 2 2 ? 4.71883 14.96048 -19.30676 1.000 35.77093 2 LEU B O 1
ATOM 786 N N . ILE B 2 3 ? 4.23656 14.27411 -17.21996 1.000 38.62002 3 ILE B N 1
ATOM 787 C CA . ILE B 2 3 ? 3.18468 15.26215 -17.04242 1.000 38.13724 3 ILE B CA 1
ATOM 788 C C . ILE B 2 3 ? 3.72457 16.52673 -16.40155 1.000 41.67537 3 ILE B C 1
ATOM 789 O O . ILE B 2 3 ? 3.56876 17.62585 -16.94066 1.000 41.07205 3 ILE B O 1
ATOM 794 N N . ASP B 2 4 ? 4.41050 16.39408 -15.26477 0.872 34.90255 4 ASP B N 1
ATOM 795 C CA . ASP B 2 4 ? 4.78319 17.55618 -14.48187 0.872 38.85239 4 ASP B CA 1
ATOM 796 C C . ASP B 2 4 ? 6.24430 17.57923 -14.04872 0.872 42.64963 4 ASP B C 1
ATOM 797 O O . ASP B 2 4 ? 6.64383 18.50653 -13.33678 0.872 46.23393 4 ASP B O 1
ATOM 802 N N . GLY B 2 5 ? 7.04787 16.59631 -14.44997 1.000 40.01887 5 GLY B N 1
ATOM 803 C CA . GLY B 2 5 ? 8.45216 16.57209 -14.09401 1.000 42.26061 5 GLY B CA 1
ATOM 804 C C . GLY B 2 5 ? 8.78862 15.75471 -12.86284 1.000 48.43199 5 GLY B C 1
ATOM 805 O O . GLY B 2 5 ? 9.96667 15.70559 -12.47934 1.000 51.48115 5 GLY B O 1
ATOM 806 N N . THR B 2 6 ? 7.79222 15.12054 -12.23840 1.000 48.17613 6 THR B N 1
ATOM 807 C CA . THR B 2 6 ? 7.99376 14.26509 -11.07062 1.000 54.53164 6 THR B CA 1
ATOM 808 C C . THR B 2 6 ? 9.08245 13.22825 -11.31842 1.000 55.66365 6 THR B C 1
ATOM 809 O O . THR B 2 6 ? 9.16806 12.63552 -12.39676 1.000 52.91178 6 THR B O 1
ATOM 813 N N . GLU B 2 7 ? 9.91173 13.00699 -10.30370 1.000 74.04970 7 GLU B N 1
ATOM 814 C CA . GLU B 2 7 ? 11.01359 12.06285 -10.38131 1.000 74.43185 7 GLU B CA 1
ATOM 815 C C . GLU B 2 7 ? 10.73389 10.83601 -9.52315 1.000 78.58994 7 GLU B C 1
ATOM 816 O O . GLU B 2 7 ? 9.97497 10.89168 -8.55136 1.000 81.34296 7 GLU B O 1
ATOM 822 N N . GLY B 2 8 ? 11.37045 9.73642 -9.89119 1.000 63.84221 8 GLY B N 1
ATOM 823 C CA . GLY B 2 8 ? 11.13684 8.45760 -9.25534 1.000 67.62561 8 GLY B CA 1
ATOM 824 C C . GLY B 2 8 ? 11.52691 7.34339 -10.20048 1.000 64.98587 8 GLY B C 1
ATOM 825 O O . GLY B 2 8 ? 11.82421 7.57007 -11.37597 1.000 62.14508 8 GLY B O 1
ATOM 826 N N . THR B 2 9 ? 11.49942 6.12388 -9.66483 1.000 66.36785 9 THR B N 1
ATOM 827 C CA . THR B 2 9 ? 11.91851 4.93782 -10.40401 1.000 66.49795 9 THR B CA 1
ATOM 828 C C . THR B 2 9 ? 10.80016 3.93522 -10.67125 1.000 67.00783 9 THR B C 1
ATOM 829 O O . THR B 2 9 ? 10.87166 3.21019 -11.66898 1.000 63.87035 9 THR B O 1
ATOM 833 N N . ASP B 2 10 ? 9.78172 3.86580 -9.81481 1.000 60.51748 10 ASP B N 1
ATOM 834 C CA . ASP B 2 10 ? 8.59601 3.06651 -10.09384 1.000 58.89546 10 ASP B CA 1
ATOM 835 C C . ASP B 2 10 ? 7.88207 3.59898 -11.33112 1.000 52.06739 10 ASP B C 1
ATOM 836 O O . ASP B 2 10 ? 8.03095 4.76049 -11.70246 1.000 49.15976 10 ASP B O 1
ATOM 841 N N . PHE B 2 11 ? 7.05833 2.74935 -11.94922 1.000 56.69250 11 PHE B N 1
ATOM 842 C CA . PHE B 2 11 ? 6.40257 3.16254 -13.18799 1.000 51.19125 11 PHE B CA 1
ATOM 843 C C . PHE B 2 11 ? 5.58151 4.43535 -12.99464 1.000 48.98955 11 PHE B C 1
ATOM 844 O O . PHE B 2 11 ? 5.61720 5.34538 -13.83232 1.000 44.85107 11 PHE B O 1
ATOM 852 N N . GLU B 2 12 ? 4.81317 4.50248 -11.90305 1.000 46.37178 12 GLU B N 1
ATOM 853 C CA . GLU B 2 12 ? 3.87447 5.60430 -11.70944 1.000 45.55443 12 GLU B CA 1
ATOM 854 C C . GLU B 2 12 ? 4.59585 6.94457 -11.59473 1.000 45.00398 12 GLU B C 1
ATOM 855 O O . GLU B 2 12 ? 4.17905 7.93796 -12.20028 1.000 41.69533 12 GLU B O 1
ATOM 861 N N . SER B 2 13 ? 5.66866 6.99981 -10.79790 1.000 48.89746 13 SER B N 1
ATOM 862 C CA . SER B 2 13 ? 6.42763 8.24155 -10.68128 1.000 49.27355 13 SER B CA 1
ATOM 863 C C . SER B 2 13 ? 7.08372 8.60515 -12.00239 1.000 44.07292 13 SER B C 1
ATOM 864 O O . SER B 2 13 ? 7.14615 9.78344 -12.37420 1.000 42.36014 13 SER B O 1
ATOM 867 N N . MET B 2 14 ? 7.56361 7.60201 -12.73660 1.000 57.54951 14 MET B N 1
ATOM 868 C CA . MET B 2 14 ? 8.19212 7.88109 -14.02011 1.000 50.07331 14 MET B CA 1
ATOM 869 C C . MET B 2 14 ? 7.17352 8.37525 -15.03488 1.000 41.67508 14 MET B C 1
ATOM 870 O O . MET B 2 14 ? 7.45264 9.31464 -15.78779 1.000 35.08877 14 MET B O 1
ATOM 875 N N . TRP B 2 15 ? 5.98481 7.76069 -15.07070 1.000 57.67088 15 TRP B N 1
ATOM 876 C CA . TRP B 2 15 ? 4.95660 8.23754 -15.98930 1.000 46.83885 15 TRP B CA 1
ATOM 877 C C . TRP B 2 15 ? 4.47198 9.63153 -15.59401 1.000 47.02121 15 TRP B C 1
ATOM 878 O O . TRP B 2 15 ? 4.33207 10.50799 -16.45016 1.000 40.34813 15 TRP B O 1
ATOM 889 N N . ARG B 2 16 ? 4.23811 9.87003 -14.30387 1.000 38.90955 16 ARG B N 1
ATOM 890 C CA . ARG B 2 16 ? 3.85504 11.21421 -13.86006 1.000 39.53115 16 ARG B CA 1
ATOM 891 C C . ARG B 2 16 ? 4.91771 12.23656 -14.27687 1.000 42.33948 16 ARG B C 1
ATOM 892 O O . ARG B 2 16 ? 4.59811 13.35292 -14.70434 1.000 37.59566 16 ARG B O 1
ATOM 900 N N . GLN C 1 1 ? 17.24057 18.81491 -40.77745 1.000 70.62475 13 GLN C N 1
ATOM 901 C CA . GLN C 1 1 ? 18.05924 19.71090 -41.58014 1.000 71.50954 13 GLN C CA 1
ATOM 902 C C . GLN C 1 1 ? 17.22236 20.57109 -42.52338 1.000 70.38208 13 GLN C C 1
ATOM 903 O O . GLN C 1 1 ? 17.76752 21.33308 -43.31868 1.000 70.90053 13 GLN C O 1
ATOM 909 N N . ILE C 1 2 ? 15.90527 20.44878 -42.44715 1.000 51.77914 14 ILE C N 1
ATOM 910 C CA . ILE C 1 2 ? 15.05410 21.33875 -43.24657 1.000 53.05406 14 ILE C CA 1
ATOM 911 C C . ILE C 1 2 ? 15.05534 22.72457 -42.61049 1.000 53.43071 14 ILE C C 1
ATOM 912 O O . ILE C 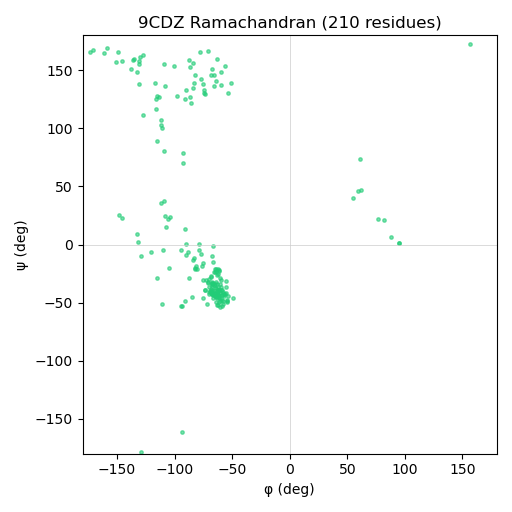1 2 ? 14.86794 22.83913 -41.38571 1.000 54.77688 14 ILE C O 1
ATOM 917 N N . PRO C 1 3 ? 15.29440 23.79059 -43.37776 1.000 48.81832 15 PRO C N 1
ATOM 918 C CA . PRO C 1 3 ? 15.29444 25.13551 -42.79334 1.000 51.55559 15 PRO C CA 1
ATOM 919 C C . PRO C 1 3 ? 13.98358 25.42834 -42.08457 1.000 51.19324 15 PRO C C 1
ATOM 920 O O . PRO C 1 3 ? 12.93746 24.86168 -42.40665 1.000 49.49042 15 PRO C O 1
ATOM 924 N N . ALA C 1 4 ? 14.06200 26.32182 -41.09894 1.000 70.13085 16 ALA C N 1
ATOM 925 C CA . ALA C 1 4 ? 12.89237 26.66265 -40.29751 1.000 71.06797 16 ALA C CA 1
ATOM 926 C C . ALA C 1 4 ? 11.76558 27.21324 -41.16388 1.000 70.89199 16 ALA C C 1
ATOM 927 O O . ALA C 1 4 ? 10.61055 26.78882 -41.04330 1.000 70.39771 16 ALA C O 1
ATOM 929 N N . SER C 1 5 ? 12.08493 28.15796 -42.05195 1.000 68.40563 17 SER C N 1
ATOM 930 C CA . SER C 1 5 ? 11.07315 28.71840 -42.94021 1.000 67.70900 17 SER C CA 1
ATOM 931 C C . SER C 1 5 ? 10.51762 27.68422 -43.91390 1.000 67.00425 17 SER C C 1
ATOM 932 O O . SER C 1 5 ? 9.40427 27.85985 -44.41772 1.000 68.30438 17 SER C O 1
ATOM 935 N N . GLU C 1 6 ? 11.26288 26.61701 -44.19855 1.000 69.23004 18 GLU C N 1
ATOM 936 C CA . GLU C 1 6 ? 10.78173 25.60066 -45.12270 1.000 67.60526 18 GLU C CA 1
ATOM 937 C C . GLU C 1 6 ? 9.84627 24.59964 -44.45200 1.000 65.03526 18 GLU C C 1
ATOM 938 O O . GLU C 1 6 ? 9.06121 23.94429 -45.14615 1.000 63.38450 18 GLU C O 1
ATOM 944 N N . GLN C 1 7 ? 9.90455 24.47599 -43.12160 1.000 53.20823 19 GLN C N 1
ATOM 945 C CA . GLN C 1 7 ? 9.04070 23.52856 -42.42041 1.000 51.83856 19 GLN C CA 1
ATOM 946 C C . GLN C 1 7 ? 7.56721 23.89198 -42.56472 1.000 51.72190 19 GLN C C 1
ATOM 947 O O . GLN C 1 7 ? 6.70708 23.00239 -42.59417 1.000 48.96388 19 GLN C O 1
ATOM 953 N N . GLU C 1 8 ? 7.25762 25.18600 -42.65388 1.000 75.11378 20 GLU C N 1
ATOM 954 C CA . GLU C 1 8 ? 5.88552 25.66261 -42.76456 1.000 77.33369 20 GLU C CA 1
ATOM 955 C C . GLU C 1 8 ? 5.40436 25.77657 -44.20351 1.000 76.66540 20 GLU C C 1
ATOM 956 O O . GLU C 1 8 ? 4.21061 26.00518 -44.42570 1.000 76.37595 20 GLU C O 1
ATOM 962 N N . THR C 1 9 ? 6.29678 25.62792 -45.17535 1.000 58.85878 21 THR C N 1
ATOM 963 C CA . THR C 1 9 ? 5.94617 25.86667 -46.56771 1.000 59.52609 21 THR C CA 1
ATOM 964 C C . THR C 1 9 ? 4.91707 24.84979 -47.05519 1.000 56.92847 21 THR C C 1
ATOM 965 O O . THR C 1 9 ? 5.01461 23.65553 -46.76446 1.000 55.49486 21 THR C O 1
ATOM 969 N N . LEU C 1 10 ? 3.91692 25.33533 -47.79196 1.000 48.94354 22 LEU C N 1
ATOM 970 C CA . LEU C 1 10 ? 2.88883 24.46575 -48.34708 1.000 48.85326 22 LEU C CA 1
ATOM 971 C C . LEU C 1 10 ? 3.42947 23.69101 -49.54393 1.000 47.73408 22 LEU C C 1
ATOM 972 O O . LEU C 1 10 ? 4.15245 24.23841 -50.38106 1.000 48.48990 22 LEU C O 1
ATOM 977 N N . VAL C 1 11 ? 3.08099 22.40589 -49.62064 1.000 41.28277 23 VAL C N 1
ATOM 978 C CA . VAL C 1 11 ? 3.52474 21.54588 -50.71088 1.000 40.51196 23 VAL C CA 1
ATOM 979 C C . VAL C 1 11 ? 2.33551 20.76361 -51.25503 1.000 41.07757 23 VAL C C 1
ATOM 980 O O . VAL C 1 11 ? 1.39522 20.43557 -50.52525 1.000 41.32770 23 VAL C O 1
ATOM 984 N N . ARG C 1 12 ? 2.37556 20.47058 -52.55336 1.000 45.05557 24 ARG C N 1
ATOM 985 C CA . ARG C 1 12 ? 1.35143 19.62716 -53.15722 1.000 46.43832 24 ARG C CA 1
ATOM 986 C C . ARG C 1 12 ? 1.95709 18.29920 -53.57815 1.000 45.19981 24 ARG C C 1
ATOM 987 O O . ARG C 1 12 ? 2.68930 18.24330 -54.57814 1.000 45.02932 24 ARG C O 1
ATOM 995 N N . PRO C 1 13 ? 1.66454 17.21217 -52.86939 1.000 37.92930 25 PRO C N 1
ATOM 996 C CA . PRO C 1 13 ? 2.27246 15.92084 -53.21456 1.000 37.98180 25 PRO C CA 1
ATOM 997 C C . PRO C 1 13 ? 1.75765 15.40166 -54.54753 1.000 38.58476 25 PRO C C 1
ATOM 998 O O . PRO C 1 13 ? 0.60404 15.62473 -54.91801 1.000 41.62971 25 PRO C O 1
ATOM 1002 N N . LYS C 1 14 ? 2.63756 14.71834 -55.27381 1.000 41.60411 26 LYS C N 1
ATOM 1003 C CA . LYS C 1 14 ? 2.24265 14.00495 -56.47871 1.000 42.68923 26 LYS C CA 1
ATOM 1004 C C . LYS C 1 14 ? 1.40865 12.78903 -56.06892 1.000 43.18829 26 LYS C C 1
ATOM 1005 O O . LYS C 1 14 ? 1.34417 12.44448 -54.88885 1.000 42.90598 26 LYS C O 1
ATOM 1011 N N . PRO C 1 15 ? 0.71342 12.14321 -57.01317 1.000 44.58923 27 PRO C N 1
ATOM 1012 C CA . PRO C 1 15 ? -0.32924 11.17752 -56.60182 1.000 47.21859 27 PRO C CA 1
ATOM 1013 C C . PRO C 1 15 ? 0.15779 10.01145 -55.75305 1.000 44.90687 27 PRO C C 1
ATOM 1014 O O . PRO C 1 15 ? -0.54510 9.62231 -54.80890 1.000 45.82200 27 PRO C O 1
ATOM 1018 N N . LEU C 1 16 ? 1.33402 9.44475 -56.04452 1.000 47.82808 28 LEU C N 1
ATOM 1019 C CA . LEU C 1 16 ? 1.82368 8.31686 -55.25216 1.000 47.35366 28 LEU C CA 1
ATOM 1020 C C . LEU C 1 16 ? 2.08624 8.72440 -53.80842 1.000 46.98063 28 LEU C C 1
ATOM 1021 O O . LEU C 1 16 ? 1.66535 8.03508 -52.87123 1.000 46.58417 28 LEU C O 1
ATOM 1026 N N . LEU C 1 17 ? 2.81126 9.82969 -53.60900 1.000 37.68103 29 LEU C N 1
ATOM 1027 C CA . LEU C 1 17 ? 3.02182 10.32946 -52.25517 1.000 36.47967 29 LEU C CA 1
ATOM 1028 C C . LEU C 1 17 ? 1.69842 10.65147 -51.57529 1.000 37.31369 29 LEU C C 1
ATOM 1029 O O . LEU C 1 17 ? 1.54272 10.41683 -50.36866 1.000 36.82081 29 LEU C O 1
ATOM 1034 N N . LEU C 1 18 ? 0.72553 11.16642 -52.33670 1.000 45.36489 30 LEU C N 1
ATOM 1035 C CA . LEU C 1 18 ? -0.58885 11.43956 -51.76958 1.000 46.31954 30 LEU C CA 1
ATOM 1036 C C . LEU C 1 18 ? -1.20294 10.17349 -51.18445 1.000 47.59789 30 LEU C C 1
ATOM 1037 O O . LEU C 1 18 ? -1.71313 10.17832 -50.05730 1.000 48.07475 30 LEU C O 1
ATOM 1042 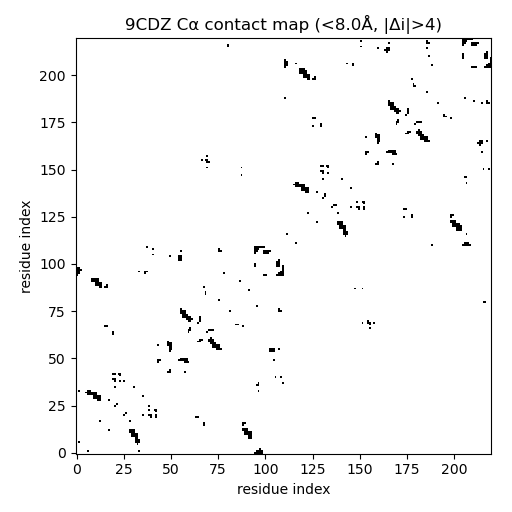N N . LYS C 1 19 ? -1.18199 9.08061 -51.95175 1.000 60.07903 31 LYS C N 1
ATOM 1043 C CA . LYS C 1 19 ? -1.72419 7.82076 -51.45619 1.000 62.19074 31 LYS C CA 1
ATOM 1044 C C . LYS C 1 19 ? -1.06355 7.39950 -50.14621 1.000 61.57245 31 LYS C C 1
ATOM 1045 O O . LYS C 1 19 ? -1.74662 6.94720 -49.21907 1.000 62.08967 31 LYS C O 1
ATOM 1051 N N . LEU C 1 20 ? 0.26381 7.54052 -50.05111 1.000 48.78491 32 LEU C N 1
ATOM 1052 C CA . LEU C 1 20 ? 0.97125 7.15800 -48.83151 1.000 48.35208 32 LEU C CA 1
ATOM 1053 C C . LEU C 1 20 ? 0.48176 7.96638 -47.63824 1.000 48.85199 32 LEU C C 1
ATOM 1054 O O . LEU C 1 20 ? 0.17813 7.40727 -46.57879 1.000 49.23160 32 LEU C O 1
ATOM 1059 N N . LEU C 1 21 ? 0.40129 9.28859 -47.79165 1.000 57.87834 33 LEU C N 1
ATOM 1060 C CA . LEU C 1 21 ? 0.01318 10.13866 -46.67223 1.000 57.92946 33 LEU C CA 1
ATOM 1061 C C . LEU C 1 21 ? -1.40775 9.84557 -46.20692 1.000 59.68248 33 LEU C C 1
ATOM 1062 O O . LEU C 1 21 ? -1.69232 9.91714 -45.00649 1.000 60.09256 33 LEU C O 1
ATOM 1067 N N . LYS C 1 22 ? -2.30426 9.49339 -47.13222 1.000 68.48755 34 LYS C N 1
ATOM 1068 C CA . LYS C 1 22 ? -3.66915 9.15065 -46.74902 1.000 72.54124 34 LYS C CA 1
ATOM 1069 C C . LYS C 1 22 ? -3.72215 7.85182 -45.95535 1.000 74.19785 34 LYS C C 1
ATOM 1070 O O . LYS C 1 22 ? -4.57327 7.70171 -45.06976 1.000 76.15144 34 LYS C O 1
ATOM 1076 N N . SER C 1 23 ? -2.81798 6.91237 -46.24607 1.000 65.08396 35 SER C N 1
ATOM 1077 C CA . SER C 1 23 ? -2.86767 5.60351 -45.60501 1.000 65.70206 35 SER C CA 1
ATOM 1078 C C . SER C 1 23 ? -2.58564 5.66917 -44.10943 1.000 65.10151 35 SER C C 1
ATOM 1079 O O . SER C 1 23 ? -2.84941 4.69183 -43.40127 1.000 67.77085 35 SER C O 1
ATOM 1082 N N . VAL C 1 24 ? -2.04787 6.78325 -43.61702 1.000 67.97045 36 VAL C N 1
ATOM 1083 C CA . VAL C 1 24 ? -1.85710 6.97127 -42.18388 1.000 68.99496 36 VAL C CA 1
ATOM 1084 C C . VAL C 1 24 ? -2.79277 8.07177 -41.69682 1.000 72.97438 36 VAL C C 1
ATOM 1085 O O . VAL C 1 24 ? -2.44453 8.85336 -40.80369 1.000 71.92921 36 VAL C O 1
ATOM 1089 N N . GLY C 1 25 ? -3.98624 8.13851 -42.28481 1.000 132.52524 37 GLY C N 1
ATOM 1090 C CA . GLY C 1 25 ? -5.00912 9.07211 -41.85303 1.000 136.51955 37 GLY C CA 1
ATOM 1091 C C . GLY C 1 25 ? -4.62475 10.53426 -41.95928 1.000 134.85161 37 GLY C C 1
ATOM 1092 O O . GLY C 1 25 ? -4.36798 11.18878 -40.94376 1.000 137.36470 37 GLY C O 1
ATOM 1093 N N . ALA C 1 26 ? -4.58018 11.06045 -43.18240 1.000 78.07236 38 ALA C N 1
ATOM 1094 C CA . ALA C 1 26 ? -4.31025 12.47315 -43.41857 1.000 75.73614 38 ALA C CA 1
ATOM 1095 C C . ALA C 1 26 ? -5.52430 13.22294 -43.94405 1.000 78.71363 38 ALA C C 1
ATOM 1096 O O . ALA C 1 26 ? -5.88096 14.27248 -43.40037 1.000 80.81502 38 ALA C O 1
ATOM 1098 N N . GLN C 1 27 ? -6.16130 12.70986 -45.00049 0.928 86.22492 39 GLN C N 1
ATOM 1099 C CA . GLN C 1 27 ? -7.40968 13.26236 -45.53186 0.928 91.43146 39 GLN C CA 1
ATOM 1100 C C . GLN C 1 27 ? -7.22465 14.69594 -46.02988 0.928 89.88930 39 GLN C C 1
ATOM 1101 O O . GLN C 1 27 ? -8.02586 15.58508 -45.73464 0.928 94.65175 39 GLN C O 1
ATOM 1107 N N . LYS C 1 28 ? -6.16227 14.91913 -46.80191 1.000 74.44962 40 LYS C N 1
ATOM 1108 C CA . LYS C 1 28 ? -5.85495 16.25897 -47.28696 1.000 73.63392 40 LYS C CA 1
ATOM 1109 C C . LYS C 1 28 ? -5.12311 16.16756 -48.61616 1.000 70.30581 40 LYS C C 1
ATOM 1110 O O . LYS C 1 28 ? -4.48889 15.15774 -48.93161 1.000 66.20083 40 LYS C O 1
ATOM 1116 N N . ASP C 1 29 ? -5.20856 17.25240 -49.39039 1.000 59.40453 41 ASP C N 1
ATOM 1117 C CA . ASP C 1 29 ? -4.53589 17.32650 -50.67916 1.000 57.06380 41 ASP C CA 1
ATOM 1118 C C . ASP C 1 29 ? -3.29442 18.20110 -50.66955 1.000 52.55763 41 ASP C C 1
ATOM 1119 O O . ASP C 1 29 ? -2.46227 18.06840 -51.57266 1.000 49.41870 41 ASP C O 1
ATOM 1124 N N . THR C 1 30 ? -3.16562 19.09855 -49.69435 1.000 52.65302 42 THR C N 1
ATOM 1125 C CA . THR C 1 30 ? -2.01354 19.97857 -49.57539 1.000 49.68124 42 THR C CA 1
ATOM 1126 C C . THR C 1 30 ? -1.49828 19.92222 -48.14658 1.000 48.42806 42 THR C C 1
ATOM 1127 O O . THR C 1 30 ? -2.28479 19.92931 -47.19022 1.000 50.89828 42 THR C O 1
ATOM 1131 N N . TYR C 1 31 ? -0.17717 19.87189 -48.01695 1.000 48.93748 43 TYR C N 1
ATOM 1132 C CA . TYR C 1 31 ? 0.50064 19.65408 -46.75138 1.000 48.02814 43 TYR C CA 1
ATOM 1133 C C . TYR C 1 31 ? 1.57210 20.71511 -46.57265 1.000 47.30777 43 TYR C C 1
ATOM 1134 O O . TYR C 1 31 ? 2.00332 21.35134 -47.53527 1.000 48.09945 43 TYR C O 1
ATOM 1143 N N . THR C 1 32 ? 2.01627 20.89466 -45.33290 1.000 46.35536 44 THR C N 1
ATOM 1144 C CA . THR C 1 32 ? 3.29709 21.55538 -45.12903 1.000 45.56398 44 THR C CA 1
ATOM 1145 C C . THR C 1 32 ? 4.42278 20.52536 -45.17758 1.000 44.40613 44 THR C C 1
ATOM 1146 O O . THR C 1 32 ? 4.20506 19.32620 -44.98506 1.000 43.46016 44 THR C O 1
ATOM 1150 N N . MET C 1 33 ? 5.63866 21.01506 -45.45594 1.000 45.99312 45 MET C N 1
ATOM 1151 C CA . MET C 1 33 ? 6.80787 20.13758 -45.50689 1.000 44.59645 45 MET C CA 1
ATOM 1152 C C . MET C 1 33 ? 6.96964 19.36464 -44.20975 1.000 44.43131 45 MET C C 1
ATOM 1153 O O . MET C 1 33 ? 7.27958 18.16907 -44.22226 1.000 42.86677 45 MET C O 1
ATOM 1158 N N . LYS C 1 34 ? 6.76538 20.03830 -43.07674 1.000 49.12176 46 LYS C N 1
ATOM 1159 C CA . LYS C 1 34 ? 6.89301 19.37477 -41.78573 1.000 49.23680 46 LYS C CA 1
ATOM 1160 C C . LYS C 1 34 ? 5.85462 18.26893 -41.63157 1.000 48.15408 46 LYS C C 1
ATOM 1161 O O . LYS C 1 34 ? 6.16009 17.18857 -41.11221 1.000 47.29595 46 LYS C O 1
ATOM 1167 N N . GLU C 1 35 ? 4.62465 18.51576 -42.09197 1.000 49.39819 47 GLU C N 1
ATOM 1168 C CA . GLU C 1 35 ? 3.59685 17.47765 -42.07593 1.000 49.86384 47 GLU C CA 1
ATOM 1169 C C . GLU C 1 35 ? 4.02079 16.27007 -42.90682 1.000 48.66743 47 GLU C C 1
ATOM 1170 O O . GLU C 1 35 ? 3.86821 15.11796 -42.47983 1.000 49.21671 47 GLU C O 1
ATOM 1176 N N . VAL C 1 36 ? 4.53854 16.51948 -44.10972 1.000 37.75793 48 VAL C N 1
ATOM 1177 C CA . VAL C 1 36 ? 5.02931 15.43591 -44.96002 1.000 37.33828 48 VAL C CA 1
ATOM 1178 C C . VAL C 1 36 ? 6.04671 14.58786 -44.21047 1.000 36.55867 48 VAL C C 1
ATOM 1179 O O . VAL C 1 36 ? 5.96251 13.35477 -44.19352 1.000 36.93199 48 VAL C O 1
ATOM 1183 N N . LEU C 1 37 ? 7.02657 15.23656 -43.57826 1.000 36.01054 49 LEU C N 1
ATOM 1184 C CA . LEU C 1 37 ? 8.08735 14.47911 -42.92189 1.000 35.60731 49 LEU C CA 1
ATOM 1185 C C . LEU C 1 37 ? 7.55161 13.69199 -41.73201 1.000 35.96784 49 LEU C C 1
ATOM 1186 O O . LEU C 1 37 ? 7.92113 12.52941 -41.53395 1.000 35.44147 49 LEU C O 1
ATOM 1191 N N . PHE C 1 38 ? 6.64249 14.28386 -40.96241 1.000 46.72871 50 PHE C N 1
ATOM 1192 C CA . PHE C 1 38 ? 6.08695 13.56817 -39.82141 1.000 48.53679 50 PHE C CA 1
ATOM 1193 C C . PHE C 1 38 ? 5.22537 12.39199 -40.26689 1.000 48.80645 50 PHE C C 1
ATOM 1194 O O . PHE C 1 38 ? 5.30297 11.30643 -39.68180 1.000 48.99558 50 PHE C O 1
ATOM 1202 N N . TYR C 1 39 ? 4.40451 12.57817 -41.30482 1.000 42.77210 51 TYR C N 1
ATOM 1203 C CA . TYR C 1 39 ? 3.56301 11.47737 -41.76382 1.000 44.48583 51 TYR C CA 1
ATOM 1204 C C . TYR C 1 39 ? 4.39273 10.38138 -42.42265 1.000 43.50097 51 TYR C C 1
ATOM 1205 O O . TYR C 1 39 ? 4.11067 9.19291 -42.23668 1.000 44.25734 51 TYR C O 1
ATOM 1214 N N . LEU C 1 40 ? 5.39250 10.76312 -43.22811 1.000 31.62326 52 LEU C N 1
ATOM 1215 C CA . LEU C 1 40 ? 6.33780 9.78838 -43.76874 1.000 31.14901 52 LEU C CA 1
ATOM 1216 C C . LEU C 1 40 ? 6.97053 8.96448 -42.65635 1.000 30.59109 52 LEU C C 1
ATOM 1217 O O . LEU C 1 40 ? 7.03724 7.73478 -42.74307 1.000 31.43156 52 LEU C O 1
ATOM 1222 N N . GLY C 1 41 ? 7.47086 9.63350 -41.61574 1.000 36.68645 53 GLY C N 1
ATOM 1223 C CA . GLY C 1 41 ? 7.99013 8.90431 -40.46172 1.000 36.31405 53 GLY C CA 1
ATOM 1224 C C . GLY C 1 41 ? 6.97622 7.94068 -39.87400 1.000 38.36134 53 GLY C C 1
ATOM 1225 O O . GLY C 1 41 ? 7.28320 6.77450 -39.61807 1.000 38.57108 53 GLY C O 1
ATOM 1226 N N . GLN C 1 42 ? 5.74375 8.41440 -39.65658 1.000 45.61515 54 GLN C N 1
ATOM 1227 C CA . GLN C 1 42 ? 4.71443 7.55472 -39.07631 1.000 47.12527 54 GLN C CA 1
ATOM 1228 C C . GLN C 1 42 ? 4.42096 6.35800 -39.97444 1.000 47.75771 54 GLN C C 1
ATOM 1229 O O . GLN C 1 42 ? 4.22451 5.24081 -39.48629 1.000 48.36634 54 GLN C O 1
ATOM 1235 N N . TYR C 1 43 ? 4.40383 6.57490 -41.29168 1.000 40.50768 55 TYR C N 1
ATOM 1236 C CA . TYR C 1 43 ? 4.16070 5.48492 -42.23246 1.000 41.65219 55 TYR C CA 1
ATOM 1237 C C . TYR C 1 43 ? 5.23392 4.40347 -42.12175 1.000 41.37493 55 TYR C C 1
ATOM 1238 O O . TYR C 1 43 ? 4.92510 3.20596 -42.10576 1.000 42.28535 55 TYR C O 1
ATOM 1247 N N . ILE C 1 44 ? 6.50652 4.81075 -42.05871 1.000 34.95939 56 ILE C N 1
ATOM 1248 C CA . ILE C 1 44 ? 7.60287 3.84632 -41.98536 1.000 34.22071 56 ILE C CA 1
ATOM 1249 C C . ILE C 1 44 ? 7.53272 3.05544 -40.68620 1.000 34.79587 56 ILE C C 1
ATOM 1250 O O . ILE C 1 44 ? 7.73932 1.83447 -40.66824 1.000 35.61117 56 ILE C O 1
ATOM 1255 N N . MET C 1 45 ? 7.23505 3.73232 -39.57803 1.000 42.88377 57 MET C N 1
ATOM 1256 C CA . MET C 1 45 ? 7.12108 3.02751 -38.30506 1.000 44.39245 57 MET C CA 1
ATOM 1257 C C . MET C 1 45 ? 5.90942 2.10357 -38.29662 1.000 46.62744 57 MET C C 1
ATOM 1258 O O . MET C 1 45 ? 5.99814 0.95793 -37.84195 1.000 47.68716 57 MET C O 1
ATOM 1263 N N . THR C 1 46 ? 4.77843 2.57873 -38.82366 1.000 54.05747 58 THR C N 1
ATOM 1264 C CA . THR C 1 46 ? 3.55672 1.78092 -38.81314 1.000 56.75921 58 THR C CA 1
ATOM 1265 C C . THR C 1 46 ? 3.72697 0.49774 -39.61539 1.000 57.80897 58 THR C C 1
ATOM 1266 O O . THR C 1 46 ? 3.20990 -0.55639 -39.23258 1.000 60.38788 58 THR C O 1
ATOM 1270 N N . LYS C 1 47 ? 4.46357 0.55869 -40.71701 1.000 51.20967 59 LYS C N 1
ATOM 1271 C CA . LYS C 1 47 ? 4.72238 -0.62075 -41.53050 1.000 52.01608 59 LYS C CA 1
ATOM 1272 C C . LYS C 1 47 ? 5.98392 -1.37484 -41.12714 1.000 51.67372 59 LYS C C 1
ATOM 1273 O O . LYS C 1 47 ? 6.30318 -2.38937 -41.75713 1.000 52.09445 59 LYS C O 1
ATOM 1279 N N . ARG C 1 48 ? 6.69955 -0.91520 -40.09757 1.000 50.40248 60 ARG C N 1
ATOM 1280 C CA . ARG C 1 48 ? 7.88864 -1.60727 -39.59064 1.000 50.69673 60 ARG C CA 1
ATOM 1281 C C . ARG C 1 48 ? 8.91774 -1.84229 -40.69222 1.000 49.55329 60 ARG C C 1
ATOM 1282 O O . ARG C 1 48 ? 9.53747 -2.90721 -40.77136 1.000 50.46286 60 ARG C O 1
ATOM 1290 N N . LEU C 1 49 ? 9.09477 -0.84288 -41.55708 1.000 43.41374 61 LEU C N 1
ATOM 1291 C CA . LEU C 1 49 ? 10.03897 -0.97130 -42.65771 1.000 42.13341 61 LEU C CA 1
ATOM 1292 C C . LEU C 1 49 ? 11.48665 -0.83939 -42.20917 1.000 40.93984 61 LEU C C 1
ATOM 1293 O O . LEU C 1 49 ? 12.38687 -1.22636 -42.96418 1.000 40.87228 61 LEU C O 1
ATOM 1298 N N . TYR C 1 50 ? 11.73756 -0.32113 -41.00718 1.000 45.96127 62 TYR C N 1
ATOM 1299 C CA . TYR C 1 50 ? 13.10183 -0.12293 -40.54458 1.000 45.44195 62 TYR C CA 1
ATOM 1300 C C . TYR C 1 50 ? 13.67306 -1.41404 -39.96891 1.000 46.80263 62 TYR C C 1
ATOM 1301 O O . TYR C 1 50 ? 12.95847 -2.23067 -39.37695 1.000 48.39431 62 TYR C O 1
ATOM 1310 N N . ASP C 1 51 ? 14.97712 -1.59345 -40.16683 1.000 47.15099 63 ASP C N 1
ATOM 1311 C CA . ASP C 1 51 ? 15.69488 -2.70958 -39.56386 1.000 48.63958 63 ASP C CA 1
ATOM 1312 C C . ASP C 1 51 ? 15.67226 -2.58284 -38.04544 1.000 50.27868 63 ASP C C 1
ATOM 1313 O O . ASP C 1 51 ? 15.78437 -1.48808 -37.49324 1.000 48.76899 63 ASP C O 1
ATOM 1318 N N . ALA C 1 52 ? 15.51792 -3.71700 -37.36808 1.000 63.01181 64 ALA C N 1
ATOM 1319 C CA . ALA C 1 52 ? 15.43221 -3.68995 -35.91303 1.000 66.55084 64 ALA C CA 1
ATOM 1320 C C . ALA C 1 52 ? 16.79201 -3.45978 -35.26334 1.000 68.13671 64 ALA C C 1
ATOM 1321 O O . ALA C 1 52 ? 16.86501 -2.86407 -34.18196 1.000 69.27750 64 ALA C O 1
ATOM 1323 N N . ALA C 1 53 ? 17.87144 -3.91842 -35.89912 1.000 70.49236 65 ALA C N 1
ATOM 1324 C CA . ALA C 1 53 ? 19.21415 -3.80319 -35.34128 1.000 72.89702 65 ALA C CA 1
ATOM 1325 C C . ALA C 1 53 ? 19.90554 -2.51993 -35.78511 1.000 70.15276 65 ALA C C 1
ATOM 1326 O O . ALA C 1 53 ? 20.46957 -1.79684 -34.95742 1.000 72.31456 65 ALA C O 1
ATOM 1328 N N . GLN C 1 54 ? 19.87472 -2.23199 -37.08452 1.000 56.17560 66 GLN C N 1
ATOM 1329 C CA . GLN C 1 54 ? 20.46829 -1.02813 -37.65640 1.000 54.08499 66 GLN C CA 1
ATOM 1330 C C . GLN C 1 54 ? 19.30990 -0.13339 -38.09138 1.000 50.63658 66 GLN C C 1
ATOM 1331 O O . GLN C 1 54 ? 18.94586 -0.06523 -39.27139 1.000 48.68155 66 GLN C O 1
ATOM 1337 N N . GLN C 1 55 ? 18.74014 0.57679 -37.11435 1.000 43.46481 67 GLN C N 1
ATOM 1338 C CA . GLN C 1 55 ? 17.44053 1.21879 -37.27922 1.000 42.00460 67 GLN C CA 1
ATOM 1339 C C . GLN C 1 55 ? 17.44791 2.36107 -38.28388 1.000 40.26232 67 GLN C C 1
ATOM 1340 O O . GLN C 1 55 ? 16.36824 2.86317 -38.62114 1.000 38.60090 67 GLN C O 1
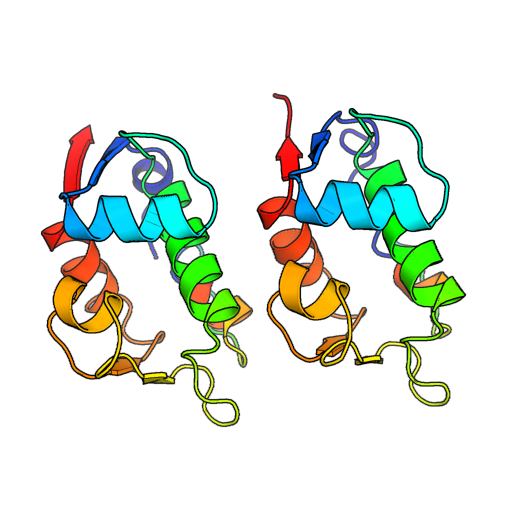ATOM 1346 N N . HIS C 1 56 ? 18.61829 2.79362 -38.75856 1.000 38.50722 68 HIS C N 1
ATOM 1347 C CA . HIS C 1 56 ? 18.64252 3.75923 -39.84981 1.000 37.01164 68 HIS C CA 1
ATOM 1348 C C . HIS C 1 56 ? 18.34147 3.12706 -41.19404 1.000 37.03935 68 HIS C C 1
ATOM 1349 O O . HIS C 1 56 ? 18.21392 3.85841 -42.17356 1.000 35.37202 68 HIS C O 1
ATOM 1356 N N . ILE C 1 57 ? 18.25332 1.80567 -41.27037 1.000 36.48563 69 ILE C N 1
ATOM 1357 C CA . ILE C 1 57 ? 18.05675 1.11634 -42.53953 1.000 37.15602 69 ILE C CA 1
ATOM 1358 C C . ILE C 1 57 ? 16.56490 0.95243 -42.78149 1.000 35.90741 69 ILE C C 1
ATOM 1359 O O . ILE C 1 57 ? 15.85117 0.41015 -41.93442 1.000 36.88604 69 ILE C O 1
ATOM 1364 N N . VAL C 1 58 ? 16.08728 1.42977 -43.92722 1.000 32.29125 70 VAL C N 1
ATOM 1365 C CA . VAL C 1 58 ? 14.68710 1.27795 -44.31557 1.000 32.03088 70 VAL C CA 1
ATOM 1366 C C . VAL C 1 58 ? 14.63103 0.42096 -45.57876 1.000 34.06118 70 VAL C C 1
ATOM 1367 O O . VAL C 1 58 ? 15.13408 0.82762 -46.63415 1.000 33.90008 70 VAL C O 1
ATOM 1371 N N . TYR C 1 59 ? 14.00957 -0.74882 -45.47491 1.000 43.04659 71 TYR C N 1
ATOM 1372 C CA . TYR C 1 59 ? 13.77894 -1.60478 -46.63379 1.000 45.44348 71 TYR C CA 1
ATOM 1373 C C . TYR C 1 59 ? 12.43117 -1.24930 -47.25264 1.000 45.74723 71 TYR C C 1
ATOM 1374 O O . TYR C 1 59 ? 11.43034 -1.12318 -46.54029 1.000 47.09503 71 TYR C O 1
ATOM 1383 N N . CYS C 1 60 ? 12.39804 -1.08749 -48.57566 1.000 43.30803 72 CYS C N 1
ATOM 1384 C CA . CYS C 1 60 ? 11.13777 -0.72521 -49.21148 1.000 43.65126 72 CYS C CA 1
ATOM 1385 C C . CYS C 1 60 ? 11.01354 -1.29710 -50.61580 1.000 44.83906 72 CYS C C 1
ATOM 1386 O O . CYS C 1 60 ? 10.28419 -0.74616 -51.44465 1.000 45.00578 72 CYS C O 1
ATOM 1389 N N . SER C 1 61 ? 11.70002 -2.40216 -50.90165 1.000 56.94854 73 SER C N 1
ATOM 1390 C CA . SER C 1 61 ? 11.61257 -2.97919 -52.24013 1.000 58.04744 73 SER C CA 1
ATOM 1391 C C . SER C 1 61 ? 10.22722 -3.55198 -52.52227 1.000 59.35028 73 SER C C 1
ATOM 1392 O O . SER C 1 61 ? 9.80842 -3.61092 -53.68514 1.000 62.71949 73 SER C O 1
ATOM 1395 N N . ASN C 1 62 ? 9.49926 -3.96516 -51.48879 0.841 59.85899 74 ASN C N 1
ATOM 1396 C CA . ASN C 1 62 ? 8.17637 -4.56321 -51.64356 0.841 61.87465 74 ASN C CA 1
ATOM 1397 C C . ASN C 1 62 ? 7.07379 -3.63684 -51.13985 0.841 61.21681 74 ASN C C 1
ATOM 1398 O O . ASN C 1 62 ? 6.08232 -4.08876 -50.56220 0.841 61.74894 74 ASN C O 1
ATOM 1403 N N . ASP C 1 63 ? 7.22878 -2.33089 -51.36033 1.000 47.90446 75 ASP C N 1
ATOM 1404 C CA . ASP C 1 63 ? 6.32843 -1.35595 -50.76496 1.000 47.25164 75 ASP C CA 1
ATOM 1405 C C . ASP C 1 63 ? 6.13753 -0.18321 -51.71501 1.000 46.90705 75 ASP C C 1
ATOM 1406 O O . ASP C 1 63 ? 6.96741 0.07855 -52.59126 1.000 46.33591 75 ASP C O 1
ATOM 1411 N N . LEU C 1 64 ? 5.02696 0.53369 -51.5144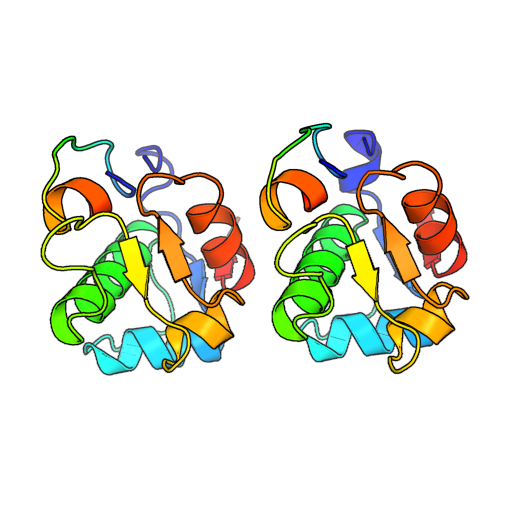8 1.000 49.54146 76 LEU C N 1
ATOM 1412 C CA . LEU C 1 64 ? 4.75364 1.73833 -52.29325 1.000 48.85201 76 LEU C CA 1
ATOM 1413 C C . LEU C 1 64 ? 5.84488 2.78513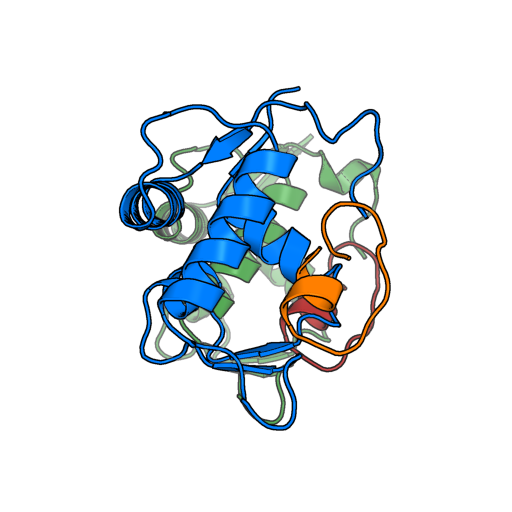 -52.10302 1.000 46.99839 76 LEU C C 1
ATOM 1414 O O . LEU C 1 64 ? 6.12228 3.57264 -53.01430 1.000 47.21625 76 LEU C O 1
ATOM 1419 N N . LEU C 1 65 ? 6.47677 2.81165 -50.92904 1.000 37.58157 77 LEU C N 1
ATOM 1420 C CA . LEU C 1 65 ? 7.57130 3.75154 -50.71395 1.000 36.27816 77 LEU C CA 1
ATOM 1421 C C . LEU C 1 65 ? 8.71609 3.52409 -51.69372 1.000 36.23291 77 LEU C C 1
ATOM 1422 O O . LEU C 1 65 ? 9.37271 4.48911 -52.11033 1.000 34.83026 77 LEU C O 1
ATOM 1427 N N . GLY C 1 66 ? 8.96093 2.26712 -52.08566 1.000 40.89291 78 GLY C N 1
ATOM 1428 C CA . GLY C 1 66 ? 10.03108 1.97429 -53.02182 1.000 40.09489 78 GLY C CA 1
ATOM 1429 C C . GLY C 1 66 ? 9.73287 2.43584 -54.43413 1.000 40.24252 78 GLY C C 1
ATOM 1430 O O . GLY C 1 66 ? 10.64347 2.83622 -55.16493 1.000 39.14368 78 GLY C O 1
ATOM 1431 N N . ASP C 1 67 ? 8.46756 2.39707 -54.83970 1.000 63.49343 79 ASP C N 1
ATOM 1432 C CA . ASP C 1 67 ? 8.11484 2.99355 -56.12271 1.000 63.75797 79 ASP C CA 1
ATOM 1433 C C . ASP C 1 67 ? 8.13470 4.51578 -56.04766 1.000 62.35042 79 ASP C C 1
ATOM 1434 O O . ASP C 1 67 ? 8.57148 5.18088 -56.99274 1.000 61.11561 79 ASP C O 1
ATOM 1439 N N . LEU C 1 68 ? 7.66846 5.07660 -54.92833 1.000 38.36192 80 LEU C N 1
ATOM 1440 C CA . LEU C 1 68 ? 7.69993 6.52309 -54.73200 1.000 37.02953 80 LEU C CA 1
ATOM 1441 C C . LEU C 1 68 ? 9.12888 7.06406 -54.77522 1.000 35.14232 80 LEU C C 1
ATOM 1442 O O . LEU C 1 68 ? 9.43626 7.99553 -55.52658 1.000 32.93947 80 LEU C O 1
ATOM 1447 N N . PHE C 1 69 ? 10.01461 6.50432 -53.95487 1.000 37.90653 81 PHE C N 1
ATOM 1448 C CA . PHE C 1 69 ? 11.38037 7.00991 -53.88213 1.000 35.84533 81 PHE C CA 1
ATOM 1449 C C . PHE C 1 69 ? 12.27093 6.47078 -54.98830 1.000 35.16122 81 PHE C C 1
ATOM 1450 O O . PHE C 1 69 ? 13.30843 7.07541 -55.27649 1.000 34.71367 81 PHE C O 1
ATOM 1458 N N . GLY C 1 70 ? 11.89658 5.35984 -55.61370 1.000 43.47029 82 GLY C N 1
ATOM 1459 C CA . GLY C 1 70 ? 12.66731 4.84356 -56.72585 1.000 44.04385 82 GLY C CA 1
ATOM 1460 C C . GLY C 1 70 ? 13.88138 4.03458 -56.33085 1.000 44.22138 82 GLY C C 1
ATOM 1461 O O . GLY C 1 70 ? 14.79779 3.88162 -57.14239 1.000 44.62455 82 GLY C O 1
ATOM 1462 N N . VAL C 1 71 ? 13.91683 3.51420 -55.11062 1.000 46.03806 83 VAL C N 1
ATOM 1463 C CA . VAL C 1 71 ? 15.05815 2.74028 -54.61760 1.000 47.27930 83 VAL C CA 1
ATOM 1464 C C . VAL C 1 71 ? 14.53552 1.51193 -53.89022 1.000 48.67297 83 VAL C C 1
ATOM 1465 O O . VAL C 1 71 ? 13.37715 1.46893 -53.46378 1.000 50.02697 83 VAL C O 1
ATOM 1469 N N . PRO C 1 72 ? 15.37721 0.48129 -53.75545 1.000 40.21010 84 PRO C N 1
ATOM 1470 C CA . PRO C 1 72 ? 14.96275 -0.69840 -52.97768 1.000 41.23941 84 PRO C CA 1
ATOM 1471 C C . PRO C 1 72 ? 15.12857 -0.54038 -51.46898 1.000 41.64536 84 PRO C C 1
ATOM 1472 O O . PRO C 1 72 ? 14.48276 -1.28769 -50.72241 1.000 41.94031 84 PRO C O 1
ATOM 1476 N N . SER C 1 73 ? 15.94179 0.41047 -51.00938 1.000 37.35097 85 SER C N 1
ATOM 1477 C CA . SER C 1 73 ? 16.17639 0.67317 -49.58896 1.000 36.47659 85 SER C CA 1
ATOM 1478 C C . SER C 1 73 ? 16.97558 1.96338 -49.46426 1.000 34.97913 85 SER C C 1
ATOM 1479 O O . SER C 1 73 ? 17.52824 2.46134 -50.44692 1.000 35.73403 85 SER C O 1
ATOM 1482 N N . PHE C 1 74 ? 17.05326 2.48930 -48.23855 1.000 32.50084 86 PHE C N 1
ATOM 1483 C CA . PHE C 1 74 ? 17.81182 3.71320 -47.99074 1.000 31.98618 86 PHE C CA 1
ATOM 1484 C C . PHE C 1 74 ? 18.11617 3.82335 -46.50102 1.000 30.78576 86 PHE C C 1
ATOM 1485 O O . PHE C 1 74 ? 17.51414 3.13346 -45.68151 1.000 31.05760 86 PHE C O 1
ATOM 1493 N N . SER C 1 75 ? 19.05390 4.71201 -46.17257 1.000 31.78920 87 SER C N 1
ATOM 1494 C CA . SER C 1 75 ? 19.45250 4.99830 -44.78963 1.000 31.80074 87 SER C CA 1
ATOM 1495 C C . SER C 1 75 ? 18.94275 6.36956 -44.36636 1.000 30.98750 87 SER C C 1
ATOM 1496 O O . SER C 1 75 ? 19.04191 7.33857 -45.12418 1.000 30.78753 87 SER C O 1
ATOM 1499 N N . VAL C 1 76 ? 18.40550 6.44471 -43.14565 1.000 28.22242 88 VAL C N 1
ATOM 1500 C CA . VAL C 1 76 ? 17.89611 7.69985 -42.60511 1.000 27.87032 88 VAL C CA 1
ATOM 1501 C C . VAL C 1 76 ? 18.99924 8.73644 -42.42103 1.000 29.59238 88 VAL C C 1
ATOM 1502 O O . VAL C 1 76 ? 18.72374 9.94526 -42.35707 1.000 30.20222 88 VAL C O 1
ATOM 1506 N N . LYS C 1 77 ? 20.25159 8.30074 -42.34384 1.000 39.05208 89 LYS C N 1
ATOM 1507 C CA . LYS C 1 77 ? 21.34121 9.24213 -42.15712 1.000 41.39813 89 LYS C CA 1
ATOM 1508 C C . LYS C 1 77 ? 21.71876 9.94555 -43.44521 1.000 40.92651 89 LYS C C 1
ATOM 1509 O O . LYS C 1 77 ? 22.55767 10.84531 -43.41866 1.000 43.29904 89 LYS C O 1
ATOM 1515 N N . GLU C 1 78 ? 21.11154 9.56697 -44.56632 0.894 34.85650 90 GLU C N 1
ATOM 1516 C CA . GLU C 1 78 ? 21.37669 10.20995 -45.85131 0.894 35.86959 90 GLU C CA 1
ATOM 1517 C C . GLU C 1 78 ? 20.36696 11.33775 -46.07639 0.894 34.99175 90 GLU C C 1
ATOM 1518 O O . GLU C 1 78 ? 19.49231 11.26389 -46.93443 0.894 32.87000 90 GLU C O 1
ATOM 1524 N N . HIS C 1 79 ? 20.51707 12.40667 -45.27965 1.000 34.00836 91 HIS C N 1
ATOM 1525 C CA . HIS C 1 79 ? 19.52117 13.48328 -45.26965 1.000 33.75336 91 HIS C CA 1
ATOM 1526 C C . HIS C 1 79 ? 19.33259 14.08814 -46.65445 1.000 32.64298 91 HIS C C 1
ATOM 1527 O O . HIS C 1 79 ? 18.19575 14.21857 -47.13157 1.000 30.76903 91 HIS C O 1
ATOM 1534 N N . ARG C 1 80 ? 20.43553 14.47888 -47.30661 1.000 47.00375 92 ARG C N 1
ATOM 1535 C CA A ARG C 1 80 ? 20.34087 15.10097 -48.62685 0.459 47.10348 92 ARG C CA 1
ATOM 1536 C CA B ARG C 1 80 ? 20.33114 15.10524 -48.62231 0.541 46.60300 92 ARG C CA 1
ATOM 1537 C C . ARG C 1 80 ? 19.65376 14.18201 -49.62798 1.000 44.49400 92 ARG C C 1
ATOM 1538 O O . ARG C 1 80 ? 18.85368 14.63679 -50.46004 1.000 43.23283 92 ARG C O 1
ATOM 1553 N N . LYS C 1 81 ? 19.95353 12.88455 -49.56786 1.000 36.81732 93 LYS C N 1
ATOM 1554 C CA . LYS C 1 81 ? 19.32421 11.94936 -50.49587 1.000 35.81496 93 LYS C CA 1
ATOM 1555 C C . LYS C 1 81 ? 17.81646 11.87313 -50.26612 1.000 33.72510 93 LYS C C 1
ATOM 1556 O O . LYS C 1 81 ? 17.02961 11.90211 -51.21817 1.000 32.80051 93 LYS C O 1
ATOM 1562 N N . ILE C 1 82 ? 17.39823 11.80173 -49.00542 1.000 26.28497 94 ILE C N 1
ATOM 1563 C CA . ILE C 1 82 ? 15.97887 11.71179 -48.68092 1.000 25.33130 94 ILE C CA 1
ATOM 1564 C C . ILE C 1 82 ? 15.24641 12.97860 -49.11482 1.000 25.29827 94 ILE C C 1
ATOM 1565 O O . ILE C 1 82 ? 14.15872 12.91890 -49.71674 1.000 25.59733 94 ILE C O 1
ATOM 1570 N N . TYR C 1 83 ? 15.83022 14.14695 -48.82485 1.000 30.55629 95 TYR C N 1
ATOM 1571 C CA . TYR C 1 83 ? 15.20114 15.40060 -49.23479 1.000 31.30348 95 TYR C CA 1
ATOM 1572 C C . TYR C 1 83 ? 15.00403 15.42342 -50.73955 1.000 30.98882 95 TYR C C 1
ATOM 1573 O O . TYR C 1 83 ? 13.94086 15.82675 -51.22725 1.000 32.58150 95 TYR C O 1
ATOM 1582 N N . THR C 1 84 ? 16.01532 14.97527 -51.48426 1.000 33.67079 96 THR C N 1
ATOM 1583 C CA . THR C 1 84 ? 15.91539 14.92818 -52.94225 1.000 33.95523 96 THR C CA 1
ATOM 1584 C C . THR C 1 84 ? 14.80971 13.98033 -53.39195 1.000 33.44905 96 THR C C 1
ATOM 1585 O O . THR C 1 84 ? 14.04368 14.29953 -54.31275 1.000 33.84594 96 THR C O 1
ATOM 1589 N N . MET C 1 85 ? 14.70794 12.81104 -52.75855 1.000 30.70057 97 MET C N 1
ATOM 1590 C CA . MET C 1 85 ? 13.63353 11.89028 -53.11748 1.000 30.86241 97 MET C CA 1
ATOM 1591 C C . MET C 1 85 ? 12.26711 12.44022 -52.73606 1.000 32.37509 97 MET C C 1
ATOM 1592 O O . MET C 1 85 ? 11.27523 12.16088 -53.41937 1.000 33.66864 97 MET C O 1
ATOM 1597 N N . ILE C 1 86 ? 12.18170 13.20081 -51.64578 1.000 29.08357 98 ILE C N 1
ATOM 1598 C CA . ILE C 1 86 ? 10.89829 13.77904 -51.27118 1.000 31.25728 98 ILE C CA 1
ATOM 1599 C C . ILE C 1 86 ? 10.51776 14.89720 -52.23753 1.000 31.62991 98 ILE C C 1
ATOM 1600 O O . ILE C 1 86 ? 9.41978 14.89350 -52.80090 1.000 33.48638 98 ILE C O 1
ATOM 1605 N N . TYR C 1 87 ? 11.43061 15.85149 -52.46436 1.000 36.03260 99 TYR C N 1
ATOM 1606 C CA . TYR C 1 87 ? 11.10450 17.01558 -53.28746 1.000 37.95683 99 TYR C CA 1
ATOM 1607 C C . TYR C 1 87 ? 10.71727 16.61936 -54.70587 1.000 37.79772 99 TYR C C 1
ATOM 1608 O O . TYR C 1 87 ? 9.93552 17.32128 -55.35570 1.000 38.91850 99 TYR C O 1
ATOM 1617 N N . ARG C 1 88 ? 11.24924 15.50606 -55.20217 1.000 45.16351 100 ARG C N 1
ATOM 1618 C CA . ARG C 1 88 ? 10.86710 15.02452 -56.52688 1.000 46.63826 100 ARG C CA 1
ATOM 1619 C C . ARG C 1 88 ? 9.38713 14.65557 -56.59516 1.000 46.83318 100 ARG C C 1
ATOM 1620 O O . ARG C 1 88 ? 8.78531 14.68472 -57.67723 1.000 48.43328 100 ARG C O 1
ATOM 1628 N N . ASN C 1 89 ? 8.78132 14.29911 -55.46197 1.000 30.11107 101 ASN C N 1
ATOM 1629 C CA . ASN C 1 89 ? 7.40305 13.82399 -55.43941 1.000 31.16199 101 ASN C CA 1
ATOM 1630 C C . ASN C 1 89 ? 6.43642 14.86403 -54.88643 1.000 31.99584 101 ASN C C 1
ATOM 1631 O O . ASN C 1 89 ? 5.34903 14.50835 -54.42452 1.000 33.82525 101 ASN C O 1
ATOM 1636 N N . LEU C 1 90 ? 6.80967 16.13866 -54.91677 1.000 36.13464 102 LEU C N 1
ATOM 1637 C CA . LEU C 1 90 ? 5.87813 17.19604 -54.55103 1.000 37.41278 102 LEU C CA 1
ATOM 1638 C C . LEU C 1 90 ? 6.20155 18.45734 -55.34678 1.000 38.39369 102 LEU C C 1
ATOM 1639 O O . LEU C 1 90 ? 7.25809 18.57813 -55.97264 1.000 37.16959 102 LEU C O 1
ATOM 1644 N N . VAL C 1 91 ? 5.25649 19.39450 -55.33991 1.000 42.80262 103 VAL C N 1
ATOM 1645 C CA . VAL C 1 91 ? 5.46920 20.73196 -55.87299 1.000 43.16037 103 VAL C CA 1
ATOM 1646 C C . VAL C 1 91 ? 5.39689 21.70579 -54.70756 1.000 43.44096 103 VAL C C 1
ATOM 1647 O O . VAL C 1 91 ? 4.42804 21.69084 -53.93847 1.000 43.35308 103 VAL C O 1
ATOM 1651 N N . VAL C 1 92 ? 6.42812 22.53036 -54.56096 1.000 48.34183 104 VAL C N 1
ATOM 1652 C CA . VAL C 1 92 ? 6.44762 23.55912 -53.53042 1.000 49.72967 104 VAL C CA 1
ATOM 1653 C C . VAL C 1 92 ? 5.73588 24.78148 -54.08336 1.000 51.16689 104 VAL C C 1
ATOM 1654 O O . VAL C 1 92 ? 6.12500 25.32627 -55.12254 1.000 52.93289 104 VAL C O 1
ATOM 1658 N N . VAL C 1 93 ? 4.68385 25.20220 -53.39575 1.000 54.29579 105 VAL C N 1
ATOM 1659 C CA . VAL C 1 93 ? 3.82290 26.27398 -53.85722 1.000 55.72386 105 VAL C CA 1
ATOM 1660 C C . VAL C 1 93 ? 4.03229 27.53787 -53.02716 1.000 56.49450 105 VAL C C 1
ATOM 1661 O O . VAL C 1 93 ? 3.14852 28.39315 -52.96341 1.000 60.13703 105 VAL C O 1
ATOM 1665 N N . ASN C 1 94 ? 5.20772 27.67334 -52.41506 1.000 81.05486 106 ASN C N 1
ATOM 1666 C CA . ASN C 1 94 ? 5.53815 28.77191 -51.50697 1.000 83.32096 106 ASN C CA 1
ATOM 1667 C C . ASN C 1 94 ? 4.50335 28.89709 -50.39741 1.000 84.90234 106 ASN C C 1
ATOM 1668 O O . ASN C 1 94 ? 4.36860 27.99521 -49.57004 1.000 82.88595 106 ASN C O 1
ATOM 1673 N N . GLY D 2 1 ? 15.86512 13.78229 -36.79365 1.000 38.95979 1 GLY D N 1
ATOM 1674 C CA . GLY D 2 1 ? 17.03545 14.42201 -37.36349 1.000 39.42881 1 GLY D CA 1
ATOM 1675 C C . GLY D 2 1 ? 16.80797 15.14263 -38.67779 1.000 35.84971 1 GLY D C 1
ATOM 1676 O O . GLY D 2 1 ? 17.50022 16.11667 -38.98488 1.000 35.11676 1 GLY D O 1
ATOM 1677 N N . LEU D 2 2 ? 15.85477 14.64366 -39.47428 1.000 58.78427 2 LEU D N 1
ATOM 1678 C CA . LEU D 2 2 ? 15.49051 15.33507 -40.70513 1.000 48.08032 2 LEU D CA 1
ATOM 1679 C C . LEU D 2 2 ? 14.88633 16.69831 -40.42012 1.000 53.50695 2 LEU D C 1
ATOM 1680 O O . LEU D 2 2 ? 14.92124 17.57447 -41.28758 1.000 47.69573 2 LEU D O 1
ATOM 1685 N N . ILE D 2 3 ? 14.34095 16.89993 -39.22720 1.000 58.26706 3 ILE D N 1
ATOM 1686 C CA . ILE D 2 3 ? 13.77062 18.19199 -38.86983 1.000 59.80147 3 ILE D CA 1
ATOM 1687 C C . ILE D 2 3 ? 14.78898 19.06952 -38.15656 1.000 66.87086 3 ILE D C 1
ATOM 1688 O O . ILE D 2 3 ? 15.04328 20.20240 -38.57340 1.000 68.16884 3 ILE D O 1
ATOM 1693 N N . ASP D 2 4 ? 15.40831 18.56330 -37.08924 1.000 61.88344 4 ASP D N 1
ATOM 1694 C CA . ASP D 2 4 ? 16.23801 19.39509 -36.23150 1.000 64.63457 4 ASP D CA 1
ATOM 1695 C C . ASP D 2 4 ? 17.73135 19.09778 -36.32246 1.000 66.08317 4 ASP D C 1
ATOM 1696 O O . ASP D 2 4 ? 18.52543 19.82326 -35.70822 1.000 67.11180 4 ASP D O 1
ATOM 1701 N N . GLY D 2 5 ? 18.13882 18.07695 -37.07323 1.000 59.96636 5 GLY D N 1
ATOM 1702 C CA . GLY D 2 5 ? 19.53757 17.71480 -37.17523 1.000 57.78206 5 GLY D CA 1
ATOM 1703 C C . GLY D 2 5 ? 20.03051 16.75773 -36.11504 1.000 61.21735 5 GLY D C 1
ATOM 1704 O O . GLY D 2 5 ? 21.24277 16.51185 -36.04315 1.000 59.91322 5 GLY D O 1
ATOM 1705 N N . THR D 2 6 ? 19.13704 16.23136 -3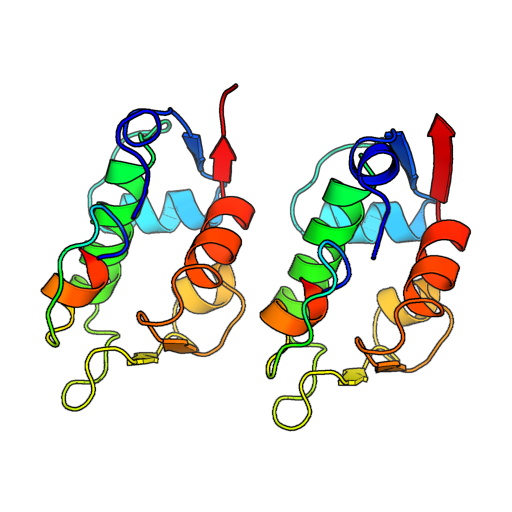5.27617 1.000 54.91420 6 THR D N 1
ATOM 1706 C CA . THR D 2 6 ? 19.51706 15.22588 -34.29243 1.000 56.51447 6 THR D CA 1
ATOM 1707 C C . THR D 2 6 ? 20.09436 13.99921 -34.98861 1.000 56.66830 6 THR D C 1
ATOM 1708 O O . THR D 2 6 ? 19.60168 13.56333 -36.03320 1.000 52.09307 6 THR D O 1
ATOM 1712 N N . GLU D 2 7 ? 21.17114 13.46753 -34.43110 1.000 108.03884 7 GLU D N 1
ATOM 1713 C CA . GLU D 2 7 ? 21.71850 12.18920 -34.86555 1.000 107.37056 7 GLU D CA 1
ATOM 1714 C C . GLU D 2 7 ? 21.46236 11.21895 -33.72033 1.000 109.72914 7 GLU D C 1
ATOM 1715 O O . GLU D 2 7 ? 22.17429 11.22876 -32.71192 1.000 112.81377 7 GLU D O 1
ATOM 1721 N N . GLY D 2 8 ? 20.42650 10.40501 -33.86802 1.000 64.29546 8 GLY D N 1
ATOM 1722 C CA . GLY D 2 8 ? 19.97593 9.52810 -32.81180 1.000 64.57560 8 GLY D CA 1
ATOM 1723 C C . GLY D 2 8 ? 20.58550 8.14736 -32.90602 1.000 63.05559 8 GLY D C 1
ATOM 1724 O O . GLY D 2 8 ? 21.59983 7.92557 -33.57346 1.000 62.35305 8 GLY D O 1
ATOM 1725 N N . THR D 2 9 ? 19.94044 7.19959 -32.22083 1.000 68.08331 9 THR D N 1
ATOM 1726 C CA . THR D 2 9 ? 20.39825 5.81849 -32.17407 1.000 67.61534 9 THR D CA 1
ATOM 1727 C C . THR D 2 9 ? 19.31659 4.80367 -32.50744 1.000 64.75080 9 THR D C 1
ATOM 1728 O O . THR D 2 9 ? 19.63612 3.61752 -32.65168 1.000 65.42497 9 THR D O 1
ATOM 1732 N N . ASP D 2 10 ? 18.05679 5.21957 -32.60318 1.000 58.05443 10 ASP D N 1
ATOM 1733 C CA . ASP D 2 10 ? 16.94641 4.39577 -33.06012 1.000 56.43885 10 ASP D CA 1
ATOM 1734 C C . ASP D 2 10 ? 16.21358 5.17342 -34.14227 1.000 51.22876 10 ASP D C 1
ATOM 1735 O O . ASP D 2 10 ? 16.59544 6.29493 -34.47563 1.000 49.16914 10 ASP D O 1
ATOM 1740 N N . PHE D 2 11 ? 15.13332 4.59908 -34.66889 1.000 50.42978 11 PHE D N 1
ATOM 1741 C CA . PHE D 2 11 ? 14.52337 5.19428 -35.85798 1.000 45.36764 11 PHE D CA 1
ATOM 1742 C C . PHE D 2 11 ? 14.00394 6.60254 -35.57886 1.000 44.80046 11 PHE D C 1
ATOM 1743 O O . PHE D 2 11 ? 14.33586 7.54764 -36.29576 1.000 41.63845 11 PHE D O 1
ATOM 1751 N N . GLU D 2 12 ? 13.20100 6.76223 -34.52163 1.000 49.16310 12 GLU D N 1
ATOM 1752 C CA . GLU D 2 12 ? 12.48287 8.01890 -34.31249 1.000 49.22788 12 GLU D CA 1
ATOM 1753 C C . GLU D 2 12 ? 13.43809 9.18381 -34.07667 1.000 50.18533 12 GLU D C 1
ATOM 1754 O O . GLU D 2 12 ? 13.23202 10.27919 -34.60606 1.000 47.94870 12 GLU D O 1
ATOM 1760 N N . SER D 2 13 ? 14.46396 8.98572 -33.23655 1.000 51.79324 13 SER D N 1
ATOM 1761 C CA . SER D 2 13 ? 15.44653 10.04729 -33.03734 1.000 52.88579 13 SER D CA 1
ATOM 1762 C C . SER D 2 13 ? 16.17721 10.36841 -34.33898 1.000 47.92540 13 SER D C 1
ATOM 1763 O O . SER D 2 13 ? 16.42852 11.54020 -34.64880 1.000 46.98720 13 SER D O 1
ATOM 1766 N N . MET D 2 14 ? 16.49599 9.34149 -35.13317 1.000 47.19469 14 MET D N 1
ATOM 1767 C CA . MET D 2 14 ? 17.15237 9.57584 -36.41782 1.000 46.13715 14 MET D CA 1
ATOM 1768 C C . MET D 2 14 ? 16.20931 10.23350 -37.42131 1.000 40.10966 14 MET D C 1
ATOM 1769 O O . MET D 2 14 ? 16.61037 11.15299 -38.14442 1.000 41.50945 14 MET D O 1
ATOM 1774 N N . TRP D 2 15 ? 14.95705 9.77922 -37.48477 1.000 51.19231 15 TRP D N 1
ATOM 1775 C CA . TRP D 2 15 ? 14.00813 10.42763 -38.38244 1.000 43.34263 15 TRP D CA 1
ATOM 1776 C C . TRP D 2 15 ? 13.71377 11.85079 -37.92406 1.000 46.84929 15 TRP D C 1
ATOM 1777 O O . TRP D 2 15 ? 13.48211 12.74097 -38.74594 1.000 43.38541 15 TRP D O 1
ATOM 1788 N N . ARG D 2 16 ? 13.72329 12.08729 -36.61241 1.000 37.50194 16 ARG D N 1
ATOM 1789 C CA . ARG D 2 16 ? 13.55755 13.43953 -36.09664 1.000 39.50827 16 ARG D CA 1
ATOM 1790 C C . ARG D 2 16 ? 14.64483 14.35787 -36.63759 1.000 40.08459 16 ARG D C 1
ATOM 1791 O O . ARG D 2 16 ? 14.43128 15.55175 -36.82265 1.000 41.49028 16 ARG D O 1
#

Sequence (220 aa):
QIPASEQETLVRPKPLLLKLLKSVGAQKDTYTMKEVLFYLGQYIMTKRLYDAAQQHIVYCSNDLLGDLFGVPSFSVKEHRRKIYTMIYRNLVVVNGLIDGTEGTDFESMWRQIPASEQETLVRPKPLLLKLLKSVGAQKDTYTMKEVLFYLGQYIMTKRLYDAAQQHIVYCSNDLLGDLFGVPSFSVKEHRRKIYTMIYRNLVVVNGLIDGTEGTDFESMWR

InterPro domains:
  IPR001841 Zinc finger, RING-type [PS50089] (438-479)
  IPR001876 Zinc finger, RanBP2-type [PF00641] (300-327)
  IPR001876 Zinc finger, RanBP2-type [PS01358] (303-322)
  IPR001876 Zinc finger, RanBP2-type [PS50199] (299-328)
  IPR003121 SWIB/MDM2 domain [PF02201] (34-95)
  IPR003121 SWIB/MDM2 domain [PS51925] (26-109)
  IPR013083 Zinc finger, RING/FYVE/PHD-type [G3DSA:3.30.40.10] (427-491)
  IPR016495 p53 negative regulator Mdm2/Mdm4 [PIRSF006748] (1-491)
  IPR028340 E3 ubiquitin-protein ligase Mdm2 [PIRSF500700] (4-491)
  IPR036443 Zinc finger, RanBP2-type superfamily [SSF90209] (290-334)
  IPR036885 SWIB/MDM2 domain superfamily [G3DSA:1.10.245.10] (1-114)
  IPR036885 SWIB/MDM2 domain superfamily [SSF47592] (18-120)
  IPR036885 SWIB/MDM2 domain superfamily [SSF47592] (189-283)
  IPR044080 MDM2, modified RING finger, HC subclass [cd16783] (435-491)

Solvent-accessible surface area: 11246 Å² total; per-residue (Å²): 94,15,81,83,106,82,29,108,32,91,0,137,11,47,100,62,1,44,135,0,0,81,77,26,60,9,138,115,92,49,4,21,4,73,72,0,0,102,53,1,1,58,6,1,54,70,106,172,27,58,33,86,88,100,51,34,52,0,109,2,70,157,15,58,0,0,83,6,1,2,4,63,43,9,26,0,120,97,36,165,27,0,26,34,1,1,96,22,9,9,80,61,80,178,2,0,16,81,36,40,160,34,117,60,1,101,15,26,9,124,117,12,81,83,80,41,38,116,13,88,0,116,12,89,112,75,1,38,128,0,0,91,75,23,42,12,157,79,76,43,1,28,0,88,58,0,1,69,41,0,4,18,7,0,8,72,106,101,27,24,31,88,83,96,41,39,47,0,113,2,78,152,17,39,0,10,109,7,3,60,32,91,43,11,28,0,100,94,34,186,82,0,20,70,5,1,71,108,15,9,82,58,73,144,0,0,26,86,40,51,145,16,131,32,0,14,19,7,14,56